Protein AF-A0A379FFW4-F1 (afdb_monomer_lite)

Organism: Proteus mirabilis (NCBI:txid584)

Secondary structure (DSSP, 8-state):
--TTS--TT----HHHHHHHHS---HHHHHHHHHHHHTT--SHHHHHHHHHHHHHT-HHHHHHHHHHHHHHHTTPEE-TT--SSSEEEE-TTS-EEEEEEEEEEPPHHHHTT--TTS-TTS-HHHHHHHHHHHHHHHHHHHHHHHTGGG-SS-GGGSTTTTTS-EEEEEEEE-SS-TTSPPPEE-

Structure (mmCIF, N/CA/C/O backbone):
data_AF-A0A379FFW4-F1
#
_entry.id   AF-A0A379FFW4-F1
#
loop_
_atom_site.group_PDB
_atom_site.id
_atom_site.type_symbol
_atom_site.label_atom_id
_atom_site.label_alt_id
_atom_site.label_comp_id
_atom_site.label_asym_id
_atom_site.label_entity_id
_atom_site.label_seq_id
_atom_site.pdbx_PDB_ins_code
_atom_site.Cartn_x
_atom_site.Cartn_y
_atom_site.Cartn_z
_atom_site.occupancy
_atom_site.B_iso_or_equiv
_atom_site.auth_seq_id
_atom_site.auth_comp_id
_atom_site.auth_asym_id
_atom_site.auth_atom_id
_atom_site.pdbx_PDB_model_num
ATOM 1 N N . MET A 1 1 ? -13.434 5.988 -17.548 1.00 59.12 1 MET A N 1
ATOM 2 C CA . MET A 1 1 ? -12.008 6.180 -17.226 1.00 59.12 1 MET A CA 1
ATOM 3 C C . MET A 1 1 ? -11.222 5.039 -17.839 1.00 59.12 1 MET A C 1
ATOM 5 O O . MET A 1 1 ? -11.606 3.895 -17.612 1.00 59.12 1 MET A O 1
ATOM 9 N N . ASN A 1 2 ? -10.206 5.343 -18.645 1.00 71.44 2 ASN A N 1
ATOM 10 C CA . ASN A 1 2 ? -9.285 4.338 -19.162 1.00 71.44 2 ASN A CA 1
ATOM 11 C C . ASN A 1 2 ? -8.004 4.395 -18.322 1.00 71.44 2 ASN A C 1
ATOM 13 O O . ASN A 1 2 ? -7.295 5.395 -18.358 1.00 71.44 2 ASN A O 1
ATOM 17 N N . LEU A 1 3 ? -7.758 3.360 -17.517 1.00 75.50 3 LEU A N 1
ATOM 18 C CA . LEU A 1 3 ? -6.566 3.269 -16.664 1.00 75.50 3 LEU A CA 1
ATOM 19 C C . LEU A 1 3 ? -5.271 3.153 -17.483 1.00 75.50 3 LEU A C 1
ATOM 21 O O . LEU A 1 3 ? -4.199 3.483 -16.984 1.00 75.50 3 LEU A O 1
ATOM 25 N N . PHE A 1 4 ? -5.381 2.687 -18.729 1.00 78.06 4 PHE A N 1
ATOM 26 C CA . PHE A 1 4 ? -4.253 2.280 -19.564 1.00 78.06 4 PHE A CA 1
ATOM 27 C C . PHE A 1 4 ? -3.856 3.305 -20.622 1.00 78.06 4 PHE A C 1
ATOM 29 O O . PHE A 1 4 ? -2.910 3.052 -21.362 1.00 78.06 4 PHE A O 1
ATOM 36 N N . ASP A 1 5 ? -4.541 4.448 -20.694 1.00 82.44 5 ASP A N 1
ATOM 37 C CA . ASP A 1 5 ? -4.145 5.536 -21.587 1.00 82.44 5 ASP A CA 1
ATOM 38 C C . ASP A 1 5 ? -3.108 6.424 -20.878 1.00 82.44 5 ASP A C 1
ATOM 40 O O . ASP A 1 5 ? -3.440 7.080 -19.882 1.00 82.44 5 ASP A O 1
ATOM 44 N N . PRO A 1 6 ? -1.843 6.449 -21.342 1.00 81.12 6 PRO A N 1
ATOM 45 C CA . PRO A 1 6 ? -0.791 7.212 -20.684 1.00 81.12 6 PRO A CA 1
ATOM 46 C C . PRO A 1 6 ? -1.066 8.715 -20.749 1.00 81.12 6 PRO A C 1
ATOM 48 O O . PRO A 1 6 ? -1.393 9.253 -21.809 1.00 81.12 6 PRO A O 1
ATOM 51 N N . LYS A 1 7 ? -0.879 9.422 -19.632 1.00 84.12 7 LYS A N 1
ATOM 52 C CA . LYS A 1 7 ? -0.916 10.885 -19.625 1.00 84.12 7 LYS A CA 1
ATOM 53 C C . LYS A 1 7 ? 0.403 11.440 -20.183 1.00 84.12 7 LYS A C 1
ATOM 55 O O . LYS A 1 7 ? 1.464 10.999 -19.741 1.00 84.12 7 LYS A O 1
ATOM 60 N N . PRO A 1 8 ? 0.374 12.463 -21.061 1.00 77.19 8 PRO A N 1
ATOM 61 C CA . PRO A 1 8 ? 1.570 12.955 -21.757 1.00 77.19 8 PRO A CA 1
ATOM 62 C C . PRO A 1 8 ? 2.721 13.415 -20.851 1.00 77.19 8 PRO A C 1
ATOM 64 O O . PRO A 1 8 ? 3.875 13.366 -21.255 1.00 77.19 8 PRO A O 1
ATOM 67 N N . LYS A 1 9 ? 2.416 13.887 -19.635 1.00 83.94 9 LYS A N 1
ATOM 68 C CA . LYS A 1 9 ? 3.406 14.439 -18.695 1.00 83.94 9 LYS A CA 1
ATOM 69 C C . LYS A 1 9 ? 3.982 13.404 -17.719 1.00 83.94 9 LYS A C 1
ATOM 71 O O . LYS A 1 9 ? 4.873 13.746 -16.947 1.00 83.94 9 LYS A O 1
ATOM 76 N N . ASN A 1 10 ? 3.479 12.169 -17.714 1.00 86.31 10 ASN A N 1
ATOM 77 C CA . ASN A 1 10 ? 3.867 11.174 -16.719 1.00 86.31 10 ASN A CA 1
ATOM 78 C C . ASN A 1 10 ? 5.131 10.416 -17.141 1.00 86.31 10 ASN A C 1
ATOM 80 O O . ASN A 1 10 ? 5.204 9.856 -18.235 1.00 86.31 10 ASN A O 1
ATOM 84 N N . VAL A 1 11 ? 6.097 10.310 -16.226 1.00 89.00 11 VAL A N 1
ATOM 85 C CA . VAL A 1 11 ? 7.186 9.332 -16.341 1.00 89.00 11 VAL A CA 1
ATOM 86 C C . VAL A 1 11 ? 6.620 7.966 -15.960 1.00 89.00 11 VAL A C 1
ATOM 88 O O . VAL A 1 11 ? 6.349 7.703 -14.792 1.00 89.00 11 VAL A O 1
ATOM 91 N N . LEU A 1 12 ? 6.382 7.116 -16.961 1.00 88.56 12 LEU A N 1
ATOM 92 C CA . LEU A 1 12 ? 5.686 5.844 -16.759 1.00 88.56 12 LEU A CA 1
ATOM 93 C C . LEU A 1 12 ? 6.562 4.808 -16.046 1.00 88.56 12 LEU A C 1
ATOM 95 O O . LEU A 1 12 ? 7.713 4.579 -16.436 1.00 88.56 12 LEU A O 1
ATOM 99 N N . HIS A 1 13 ? 5.975 4.114 -15.074 1.00 87.88 13 HIS A N 1
ATOM 100 C CA . HIS A 1 13 ? 6.605 3.002 -14.375 1.00 87.88 13 HIS A CA 1
ATOM 101 C C . HIS A 1 13 ? 6.912 1.837 -15.330 1.00 87.88 13 HIS A C 1
ATOM 103 O O . HIS A 1 13 ? 6.116 1.523 -16.218 1.00 87.88 13 HIS A O 1
ATOM 109 N N . LYS A 1 14 ? 8.032 1.129 -15.119 1.00 85.06 14 LYS A N 1
ATOM 110 C CA . LYS A 1 14 ? 8.456 0.004 -15.980 1.00 85.06 14 LYS A CA 1
ATOM 111 C C . LYS A 1 14 ? 7.380 -1.080 -16.130 1.00 85.06 14 LYS A C 1
ATOM 113 O O . LYS A 1 14 ? 7.132 -1.549 -17.234 1.00 85.06 14 LYS A O 1
ATOM 118 N N . ASN A 1 15 ? 6.693 -1.425 -15.038 1.00 81.06 15 ASN A N 1
ATOM 119 C CA . ASN A 1 15 ? 5.656 -2.459 -15.058 1.00 81.06 15 ASN A CA 1
ATOM 120 C C . ASN A 1 15 ? 4.365 -1.956 -15.724 1.00 81.06 15 ASN A C 1
ATOM 122 O O . ASN A 1 15 ? 3.673 -2.741 -16.365 1.00 81.06 15 ASN A O 1
ATOM 126 N N . PHE A 1 16 ? 4.077 -0.650 -15.642 1.00 84.94 16 PHE A N 1
ATOM 127 C CA . PHE A 1 16 ? 2.971 -0.048 -16.386 1.00 84.94 16 PHE A CA 1
ATOM 128 C C . PHE A 1 16 ? 3.256 -0.081 -17.894 1.00 84.94 16 PHE A C 1
ATOM 130 O O . PHE A 1 16 ? 2.415 -0.541 -18.660 1.00 84.94 16 PHE A O 1
ATOM 137 N N . LYS A 1 17 ? 4.466 0.318 -18.320 1.00 84.44 17 LYS A N 1
ATOM 138 C CA . LYS A 1 17 ? 4.905 0.210 -19.725 1.00 84.44 17 LYS A CA 1
ATOM 139 C C . LYS A 1 17 ? 4.792 -1.225 -20.230 1.00 84.4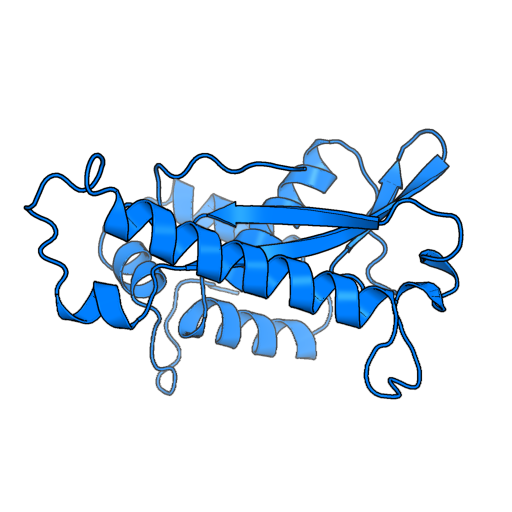4 17 LYS A C 1
ATOM 141 O O . LYS A 1 17 ? 4.131 -1.464 -21.232 1.00 84.44 17 LYS A O 1
ATOM 146 N N . TYR A 1 18 ? 5.337 -2.179 -19.474 1.00 79.56 18 TYR A N 1
ATOM 147 C CA . TYR A 1 18 ? 5.266 -3.603 -19.797 1.00 79.56 18 TYR A CA 1
ATOM 148 C C . TYR A 1 18 ? 3.822 -4.094 -19.992 1.00 79.56 18 TYR A C 1
ATOM 150 O O . TYR A 1 18 ? 3.542 -4.837 -20.934 1.00 79.56 18 TYR A O 1
ATOM 158 N N . LEU A 1 19 ? 2.899 -3.663 -19.124 1.00 78.06 19 LEU A N 1
ATOM 159 C CA . LEU A 1 19 ? 1.480 -4.010 -19.205 1.00 78.06 19 LEU A CA 1
ATOM 160 C C . LEU A 1 19 ? 0.796 -3.422 -20.450 1.00 78.06 19 LEU A C 1
ATOM 162 O O . LEU A 1 19 ? -0.041 -4.089 -21.054 1.00 78.06 19 LEU A O 1
ATOM 166 N N . VAL A 1 20 ? 1.151 -2.196 -20.842 1.00 78.56 20 VAL A N 1
ATOM 167 C CA . VAL A 1 20 ? 0.607 -1.532 -22.039 1.00 78.56 20 VAL A CA 1
ATOM 168 C C . VAL A 1 20 ? 1.208 -2.114 -23.331 1.00 78.56 20 VAL A C 1
ATOM 170 O O . VAL A 1 20 ? 0.489 -2.289 -24.316 1.00 78.56 20 VAL A O 1
ATOM 173 N N . GLU A 1 21 ? 2.499 -2.459 -23.329 1.00 76.44 21 GLU A N 1
ATOM 174 C CA . GLU A 1 21 ? 3.255 -2.965 -24.487 1.00 76.44 21 GLU A CA 1
ATOM 175 C C . GLU A 1 21 ? 2.932 -4.427 -24.835 1.00 76.44 21 GLU A C 1
ATOM 177 O O . GLU A 1 21 ? 2.740 -4.761 -26.010 1.00 76.44 21 GLU A O 1
ATOM 182 N N . ARG A 1 22 ? 2.819 -5.326 -23.843 1.00 65.06 22 ARG A N 1
ATOM 183 C CA . ARG A 1 22 ? 2.414 -6.726 -24.075 1.00 65.06 22 ARG A CA 1
ATOM 184 C C . ARG A 1 22 ? 0.900 -6.819 -24.232 1.00 65.06 22 ARG A C 1
ATOM 186 O O . ARG A 1 22 ? 0.213 -7.322 -23.356 1.00 65.06 22 ARG A O 1
ATOM 193 N N . LYS A 1 23 ? 0.417 -6.331 -25.380 1.00 52.94 23 LYS A N 1
ATOM 194 C CA . LYS A 1 23 ? -0.937 -6.465 -25.945 1.00 52.94 23 LYS A CA 1
ATOM 195 C C . LYS A 1 23 ? -2.061 -6.570 -24.910 1.00 52.94 23 LYS A C 1
ATOM 197 O O . LYS A 1 23 ? -2.335 -7.649 -24.392 1.00 52.94 23 LYS A O 1
ATOM 202 N N . ARG A 1 24 ? -2.816 -5.474 -24.798 1.00 55.78 24 ARG A N 1
ATOM 203 C CA . ARG A 1 24 ? -4.249 -5.391 -24.468 1.00 55.78 24 ARG A CA 1
ATOM 204 C C . ARG A 1 24 ? -5.016 -6.693 -24.745 1.00 55.78 24 ARG A C 1
ATOM 206 O O . ARG A 1 24 ? -5.680 -6.833 -25.775 1.00 55.78 24 ARG A O 1
ATOM 213 N N . THR A 1 25 ? -4.978 -7.672 -23.846 1.00 54.09 25 THR A N 1
ATOM 214 C CA . THR A 1 25 ? -6.030 -8.682 -23.869 1.00 54.09 25 THR A CA 1
ATOM 215 C C . THR A 1 25 ? -7.265 -7.931 -23.399 1.00 54.09 25 THR A C 1
ATOM 217 O O . THR A 1 25 ? -7.280 -7.385 -22.294 1.00 54.09 25 THR A O 1
ATOM 220 N N . ARG A 1 26 ? -8.293 -7.836 -24.253 1.00 53.88 26 ARG A N 1
ATOM 221 C CA . ARG A 1 26 ? -9.555 -7.146 -23.918 1.00 53.88 26 ARG A CA 1
ATOM 222 C C . ARG A 1 26 ? -10.093 -7.570 -22.544 1.00 53.88 26 ARG A C 1
ATOM 224 O O . ARG A 1 26 ? -10.744 -6.777 -21.873 1.00 53.88 26 ARG A O 1
ATOM 231 N N . SER A 1 27 ? -9.800 -8.802 -22.127 1.00 56.50 27 SER A N 1
ATOM 232 C CA . SER A 1 27 ? -10.139 -9.369 -20.824 1.00 56.50 27 SER A CA 1
ATOM 233 C C . SER A 1 27 ? -9.378 -8.720 -19.660 1.00 56.50 27 SER A C 1
ATOM 235 O O . SER A 1 27 ? -10.016 -8.303 -18.698 1.00 56.50 27 SER A O 1
ATOM 237 N N . GLY A 1 28 ? -8.050 -8.568 -19.746 1.00 57.06 28 GLY A N 1
ATOM 238 C CA . GLY A 1 28 ? -7.237 -7.975 -18.677 1.00 57.06 28 GLY A CA 1
ATOM 239 C C . GLY A 1 28 ? -7.584 -6.508 -18.430 1.00 57.06 28 GLY A C 1
ATOM 240 O O . GLY A 1 28 ? -7.890 -6.123 -17.302 1.00 57.06 28 GLY A O 1
ATOM 241 N N . GLU A 1 29 ? -7.649 -5.700 -19.492 1.00 61.06 29 GLU A N 1
ATOM 242 C CA . GLU A 1 29 ? -8.032 -4.284 -19.384 1.00 61.06 29 GLU A CA 1
ATOM 243 C C . GLU A 1 29 ? -9.433 -4.111 -18.797 1.00 61.06 29 GLU A C 1
ATOM 245 O O . GLU A 1 29 ? -9.668 -3.205 -17.991 1.00 61.06 29 GLU A O 1
ATOM 250 N N . ARG A 1 30 ? -10.369 -4.990 -19.180 1.00 59.38 30 ARG A N 1
ATOM 251 C CA . ARG A 1 30 ? -11.740 -4.976 -18.671 1.00 59.38 30 ARG A CA 1
ATOM 252 C C . ARG A 1 30 ? -11.774 -5.330 -17.186 1.00 59.38 30 ARG A C 1
ATOM 254 O O . ARG A 1 30 ? -12.446 -4.618 -16.449 1.00 59.38 30 ARG A O 1
ATOM 261 N N . CYS A 1 31 ? -11.024 -6.333 -16.730 1.00 59.56 31 CYS A N 1
ATOM 262 C CA . CYS A 1 31 ? -10.932 -6.669 -15.306 1.00 59.56 31 CYS A CA 1
ATOM 263 C C . CYS A 1 31 ? -10.408 -5.485 -14.483 1.00 59.56 31 CYS A C 1
ATOM 265 O O . CYS A 1 31 ? -11.081 -5.047 -13.552 1.00 59.56 31 CYS A O 1
ATOM 267 N N . TYR A 1 32 ? -9.279 -4.888 -14.870 1.00 63.25 32 TYR A N 1
ATOM 268 C CA . TYR A 1 32 ? -8.717 -3.734 -14.156 1.00 63.25 32 TYR A CA 1
ATOM 269 C C . TYR A 1 32 ? -9.615 -2.499 -14.213 1.00 63.25 32 TYR A C 1
ATOM 271 O O . TYR A 1 32 ? -9.811 -1.824 -13.205 1.00 63.25 32 TYR A O 1
ATOM 279 N N . SER A 1 33 ? -10.227 -2.227 -15.366 1.00 62.72 33 SER A N 1
ATOM 280 C CA . SER A 1 33 ? -11.167 -1.113 -15.512 1.00 62.72 33 SER A CA 1
ATOM 281 C C . SER A 1 33 ? -12.440 -1.315 -14.687 1.00 62.72 33 SER A C 1
ATOM 283 O O . SER A 1 33 ? -12.998 -0.338 -14.191 1.00 62.72 33 SER A O 1
ATOM 285 N N . ILE A 1 34 ? -12.909 -2.556 -14.518 1.00 60.09 34 ILE A N 1
ATOM 286 C CA . ILE A 1 34 ? -14.036 -2.884 -13.632 1.00 60.09 34 ILE A CA 1
ATOM 287 C C . ILE A 1 34 ? -13.635 -2.688 -12.167 1.00 60.09 34 ILE A C 1
ATOM 289 O O . ILE A 1 34 ? -14.416 -2.111 -11.410 1.00 60.09 34 ILE A O 1
ATOM 293 N N . MET A 1 35 ? -12.428 -3.112 -11.779 1.00 61.97 35 MET A N 1
ATOM 294 C CA . MET A 1 35 ? -11.909 -2.898 -10.425 1.00 61.97 35 MET A CA 1
ATOM 295 C C . MET A 1 35 ? -11.798 -1.398 -10.111 1.00 61.97 35 MET A C 1
ATOM 297 O O . MET A 1 35 ? -12.357 -0.944 -9.118 1.00 61.97 35 MET A O 1
ATOM 301 N N . GLY A 1 36 ? -11.191 -0.599 -10.998 1.00 58.53 36 GLY A N 1
ATOM 302 C CA . GLY A 1 36 ? -10.934 0.825 -10.736 1.00 58.53 36 GLY A CA 1
ATOM 303 C C . GLY A 1 36 ? -12.189 1.697 -10.710 1.00 58.53 36 GLY A C 1
ATOM 304 O O . GLY A 1 36 ? -12.238 2.686 -9.984 1.00 58.53 36 GLY A O 1
ATOM 305 N N . ARG A 1 37 ? -13.242 1.319 -11.449 1.00 57.97 37 ARG A N 1
ATOM 306 C CA . ARG A 1 37 ? -14.528 2.042 -11.434 1.00 57.97 37 ARG A CA 1
ATOM 307 C C . ARG A 1 37 ? -15.256 1.964 -10.094 1.00 57.97 37 ARG A C 1
ATOM 309 O O . ARG A 1 37 ? -16.058 2.845 -9.829 1.00 57.97 37 ARG A O 1
ATOM 316 N N . ARG A 1 38 ? -15.014 0.928 -9.283 1.00 51.81 38 ARG A N 1
ATOM 317 C CA . ARG A 1 38 ? -15.678 0.739 -7.980 1.00 51.81 38 ARG A CA 1
ATOM 318 C C . ARG A 1 38 ? -14.860 1.261 -6.795 1.00 51.81 38 ARG A C 1
ATOM 320 O O . ARG A 1 38 ? -15.352 1.192 -5.674 1.00 51.81 38 ARG A O 1
ATOM 327 N N . THR A 1 39 ? -13.617 1.685 -7.018 1.00 56.50 39 THR A N 1
ATOM 328 C CA . THR A 1 39 ? -12.691 2.144 -5.965 1.00 56.50 39 THR A CA 1
ATOM 329 C C . THR A 1 39 ? -12.654 3.667 -5.852 1.00 56.50 39 THR A C 1
ATOM 331 O O . THR A 1 39 ? -12.287 4.192 -4.812 1.00 56.50 39 THR A O 1
ATOM 334 N N . LEU A 1 40 ? -13.045 4.391 -6.904 1.00 60.69 40 LEU A N 1
ATOM 335 C CA . LEU A 1 40 ? -12.861 5.836 -6.998 1.00 60.69 40 LEU A CA 1
ATOM 336 C C . LEU A 1 40 ? -14.207 6.498 -7.295 1.00 60.69 40 LEU A C 1
ATOM 338 O O . LEU A 1 40 ? -14.564 6.650 -8.462 1.00 60.69 40 LEU A O 1
ATOM 342 N N . ASP A 1 41 ? -14.956 6.893 -6.267 1.00 55.78 41 ASP A N 1
ATOM 343 C CA . ASP A 1 41 ? -16.229 7.612 -6.449 1.00 55.78 41 ASP A CA 1
ATOM 344 C C . ASP A 1 41 ? -16.082 9.142 -6.355 1.00 55.78 41 ASP A C 1
ATOM 346 O O . ASP A 1 41 ? -16.899 9.873 -6.917 1.00 55.78 41 ASP A O 1
ATOM 350 N N . LYS A 1 42 ? -14.980 9.666 -5.797 1.00 54.84 42 LYS A N 1
ATOM 351 C CA . LYS A 1 42 ? -14.716 11.115 -5.710 1.00 54.84 42 LYS A CA 1
ATOM 352 C C . LYS A 1 42 ? -13.842 11.614 -6.868 1.00 54.84 42 LYS A C 1
ATOM 354 O O . LYS A 1 42 ? -12.814 11.026 -7.193 1.00 54.84 42 LYS A O 1
ATOM 359 N N . ASN A 1 43 ? -14.230 12.725 -7.501 1.00 54.00 43 ASN A N 1
ATOM 360 C CA . ASN A 1 43 ? -13.565 13.230 -8.714 1.00 54.00 43 ASN A CA 1
ATOM 361 C C . ASN A 1 43 ? -12.084 13.615 -8.517 1.00 54.00 43 ASN A C 1
ATOM 363 O O . ASN A 1 43 ? -11.288 13.369 -9.419 1.00 54.00 43 ASN A O 1
ATOM 367 N N . ASN A 1 44 ? -11.693 14.125 -7.345 1.00 61.66 44 ASN A N 1
ATOM 368 C CA . ASN A 1 44 ? -10.301 14.524 -7.080 1.00 61.66 44 ASN A CA 1
ATOM 369 C C . ASN A 1 44 ? -9.373 13.330 -6.780 1.00 61.66 44 ASN A C 1
ATOM 371 O O . ASN A 1 44 ? -8.192 13.360 -7.119 1.00 61.66 44 ASN A O 1
ATOM 375 N N . GLU A 1 45 ? -9.902 12.244 -6.213 1.00 71.06 45 GLU A N 1
ATOM 376 C CA . GLU A 1 45 ? -9.136 11.015 -5.954 1.00 71.06 45 GLU A CA 1
ATOM 377 C C . GLU A 1 45 ? -8.878 10.231 -7.247 1.00 71.06 45 GLU A C 1
ATOM 379 O O . GLU A 1 45 ? -7.819 9.626 -7.407 1.00 71.06 45 GLU A O 1
ATOM 384 N N . LYS A 1 46 ? -9.797 10.315 -8.221 1.00 77.00 46 LYS A N 1
ATOM 385 C CA . LYS A 1 46 ? -9.644 9.678 -9.541 1.00 77.00 46 LYS A CA 1
ATOM 386 C C . LYS A 1 46 ? -8.399 10.157 -10.276 1.00 77.00 46 LYS A C 1
ATOM 388 O O . LYS A 1 46 ? -7.679 9.347 -10.859 1.00 77.00 46 LYS A O 1
ATOM 393 N N . GLU A 1 47 ? -8.157 11.466 -10.291 1.00 81.62 47 GLU A N 1
ATOM 394 C CA . GLU A 1 47 ? -7.031 12.021 -11.037 1.00 81.62 47 GLU A CA 1
ATOM 395 C C . GLU A 1 47 ? -5.690 11.671 -10.389 1.00 81.62 47 GLU A C 1
ATOM 397 O O . GLU A 1 47 ? -4.754 11.281 -11.095 1.00 81.62 47 GLU A O 1
ATOM 402 N N . LYS A 1 48 ? -5.628 11.761 -9.056 1.00 84.31 48 LYS A N 1
ATOM 403 C CA . LYS A 1 48 ? -4.465 11.358 -8.265 1.00 84.31 48 LYS A CA 1
ATOM 404 C C . LYS A 1 48 ? -4.155 9.877 -8.474 1.00 84.31 48 LYS A C 1
ATOM 406 O O . LYS A 1 48 ? -3.039 9.556 -8.874 1.00 84.31 48 LYS A O 1
ATOM 411 N N . PHE A 1 49 ? -5.155 9.005 -8.332 1.00 85.56 49 PHE A N 1
ATOM 412 C CA . PHE A 1 49 ? -4.978 7.572 -8.549 1.00 85.56 49 PHE A CA 1
ATOM 413 C C . PHE A 1 49 ? -4.514 7.265 -9.974 1.00 85.56 49 PHE A C 1
ATOM 415 O O . PHE A 1 49 ? -3.615 6.458 -10.160 1.00 85.56 49 PHE A O 1
ATOM 422 N N . LEU A 1 50 ? -5.075 7.920 -10.999 1.00 85.94 50 LEU A N 1
ATOM 423 C CA . LEU A 1 50 ? -4.606 7.752 -12.380 1.00 85.94 50 LEU A CA 1
ATOM 424 C C . LEU A 1 50 ? -3.129 8.109 -12.544 1.00 85.94 50 LEU A C 1
ATOM 426 O O . LEU A 1 50 ? -2.420 7.432 -13.286 1.00 85.94 50 LEU A O 1
ATOM 430 N N . ASN A 1 51 ? -2.676 9.180 -11.893 1.00 88.44 51 ASN A N 1
ATOM 431 C CA . ASN A 1 51 ? -1.271 9.561 -11.935 1.00 88.44 51 ASN A CA 1
ATOM 432 C C . ASN A 1 51 ? -0.415 8.487 -11.265 1.00 88.44 51 ASN A C 1
ATOM 434 O O . ASN A 1 51 ? 0.499 7.972 -11.899 1.00 88.44 51 ASN A O 1
ATOM 438 N N . GLU A 1 52 ? -0.757 8.090 -10.041 1.00 89.44 52 GLU A N 1
ATOM 439 C CA . GLU A 1 52 ? -0.004 7.098 -9.265 1.00 89.44 52 GLU A CA 1
ATOM 440 C C . GLU A 1 52 ? -0.004 5.716 -9.931 1.00 89.44 52 GLU A C 1
ATOM 442 O O . GLU A 1 52 ? 1.040 5.066 -9.998 1.00 89.44 52 GLU A O 1
ATOM 447 N N . PHE A 1 53 ? -1.125 5.310 -10.532 1.00 88.38 53 PHE A N 1
ATOM 448 C CA . PHE A 1 53 ? -1.236 4.078 -11.311 1.00 88.38 53 PHE A CA 1
ATOM 449 C C . PHE A 1 53 ? -0.277 4.073 -12.504 1.00 88.38 53 PHE A C 1
ATOM 451 O O . PHE A 1 53 ? 0.216 3.021 -12.884 1.00 88.38 53 PHE A O 1
ATOM 458 N N . GLN A 1 54 ? 0.043 5.228 -13.084 1.00 89.69 54 GLN A N 1
ATOM 459 C CA . GLN A 1 54 ? 0.977 5.312 -14.209 1.00 89.69 54 GLN A CA 1
ATOM 460 C C . GLN A 1 54 ? 2.433 5.494 -13.770 1.00 89.69 54 GLN A C 1
ATOM 462 O O . GLN A 1 54 ? 3.329 4.948 -14.417 1.00 89.69 54 GLN A O 1
ATOM 467 N N . THR A 1 55 ? 2.689 6.260 -12.707 1.00 89.25 55 THR A N 1
ATOM 468 C CA . THR A 1 55 ? 4.045 6.673 -12.302 1.00 89.25 55 THR A CA 1
ATOM 469 C C . THR A 1 55 ? 4.680 5.757 -11.258 1.00 89.25 55 THR A C 1
ATOM 471 O O . THR A 1 55 ? 5.869 5.458 -11.363 1.00 89.25 55 THR A O 1
ATOM 474 N N . THR A 1 56 ? 3.903 5.264 -10.292 1.00 87.62 56 THR A N 1
ATOM 475 C CA . THR A 1 56 ? 4.371 4.359 -9.225 1.00 87.62 56 THR A CA 1
ATOM 476 C C . THR A 1 56 ? 3.916 2.924 -9.485 1.00 87.62 56 THR A C 1
ATOM 478 O O . THR A 1 56 ? 4.674 1.986 -9.257 1.00 87.62 56 THR A O 1
ATOM 481 N N . PHE A 1 57 ? 2.709 2.764 -10.034 1.00 88.62 57 PHE A N 1
ATOM 482 C CA . PHE A 1 57 ? 2.048 1.534 -10.477 1.00 88.62 57 PHE A CA 1
ATOM 483 C C . PHE A 1 57 ? 1.941 0.410 -9.442 1.00 88.62 57 PHE A C 1
ATOM 485 O O . PHE A 1 57 ? 0.826 0.047 -9.104 1.00 88.62 57 PHE A O 1
ATOM 492 N N . ASN A 1 58 ? 3.037 -0.153 -8.931 1.00 88.81 58 ASN A N 1
ATOM 493 C CA . ASN A 1 58 ? 3.013 -1.324 -8.048 1.00 88.81 58 ASN A CA 1
ATOM 494 C C . ASN A 1 58 ? 2.175 -1.092 -6.778 1.00 88.81 58 ASN A C 1
ATOM 496 O O . ASN A 1 58 ? 1.383 -1.960 -6.420 1.00 88.81 58 ASN A O 1
ATOM 500 N N . SER A 1 59 ? 2.299 0.074 -6.129 1.00 89.25 59 SER A N 1
ATOM 501 C CA . SER A 1 59 ? 1.487 0.423 -4.950 1.00 89.25 59 SER A CA 1
ATOM 502 C C . SER A 1 59 ? 0.007 0.564 -5.302 1.00 89.25 59 SER A C 1
ATOM 504 O O . SER A 1 59 ? -0.824 -0.149 -4.750 1.00 89.25 59 SER A O 1
ATOM 506 N N . SER A 1 60 ? -0.315 1.386 -6.303 1.00 89.50 60 SER A N 1
ATOM 507 C CA . SER A 1 60 ? -1.696 1.613 -6.744 1.00 89.50 60 SER A CA 1
ATOM 508 C C . SER A 1 60 ? -2.350 0.339 -7.287 1.00 89.50 60 SER A C 1
ATOM 510 O O . SER A 1 60 ? -3.550 0.132 -7.133 1.00 89.50 60 SER A O 1
ATOM 512 N N . PHE A 1 61 ? -1.574 -0.538 -7.923 1.00 87.81 61 PHE A N 1
ATOM 513 C CA . PHE A 1 61 ? -2.021 -1.853 -8.364 1.00 87.81 61 PHE A CA 1
ATOM 514 C C . PHE A 1 61 ? -2.341 -2.754 -7.174 1.00 87.81 61 PHE A C 1
ATOM 516 O O . PHE A 1 61 ? -3.365 -3.435 -7.187 1.00 87.81 61 PHE A O 1
ATOM 523 N N . TRP A 1 62 ? -1.484 -2.760 -6.151 1.00 90.75 62 TRP A N 1
ATOM 524 C CA . TRP A 1 62 ? -1.699 -3.569 -4.958 1.00 90.75 62 TRP A CA 1
ATOM 525 C C . TRP A 1 62 ? -2.945 -3.125 -4.191 1.00 90.75 62 TRP A C 1
ATOM 527 O O . TRP A 1 62 ? -3.790 -3.956 -3.869 1.00 90.75 62 TRP A O 1
ATOM 537 N N . GLU A 1 63 ? -3.133 -1.820 -4.008 1.00 90.31 63 GLU A N 1
ATOM 538 C CA . GLU A 1 63 ? -4.357 -1.254 -3.432 1.00 90.31 63 GLU A CA 1
ATOM 539 C C . GLU A 1 63 ? -5.599 -1.609 -4.264 1.00 90.31 63 GLU A C 1
ATOM 541 O O . GLU A 1 63 ? -6.627 -2.020 -3.721 1.00 90.31 63 GLU A O 1
ATOM 546 N N . LEU A 1 64 ? -5.510 -1.518 -5.596 1.00 87.88 64 LEU A N 1
ATOM 547 C CA . LEU A 1 64 ? -6.602 -1.896 -6.492 1.00 87.88 64 LEU A CA 1
ATOM 548 C C . LEU A 1 64 ? -6.980 -3.377 -6.349 1.00 87.88 64 LEU A C 1
ATOM 550 O O . LEU A 1 64 ? -8.168 -3.711 -6.315 1.00 87.88 64 LEU A O 1
ATOM 554 N N . TYR A 1 65 ? -5.976 -4.251 -6.267 1.00 87.94 65 TYR A N 1
ATOM 555 C CA . TYR A 1 65 ? -6.162 -5.681 -6.056 1.00 87.94 65 TYR A CA 1
ATOM 556 C C . TYR A 1 65 ? -6.811 -5.961 -4.697 1.00 87.94 65 TYR A C 1
ATOM 558 O O . TYR A 1 65 ? -7.829 -6.650 -4.647 1.00 87.94 65 TYR A O 1
ATOM 566 N N . LEU A 1 66 ? -6.280 -5.388 -3.612 1.00 91.38 66 LEU A N 1
ATOM 567 C CA . LEU A 1 66 ? -6.812 -5.556 -2.258 1.00 91.38 66 LEU A CA 1
ATOM 568 C C . LEU A 1 66 ? -8.267 -5.091 -2.164 1.00 91.38 66 LEU A C 1
ATOM 570 O O . LEU A 1 66 ? -9.115 -5.826 -1.664 1.00 91.38 66 LEU A O 1
ATOM 574 N N . ASN A 1 67 ? -8.592 -3.927 -2.734 1.00 90.94 67 ASN A N 1
ATOM 575 C CA . ASN A 1 67 ? -9.964 -3.423 -2.770 1.00 90.94 67 ASN A CA 1
ATOM 576 C C . ASN A 1 67 ? -10.931 -4.433 -3.410 1.00 90.94 67 ASN A C 1
ATOM 578 O O . ASN A 1 67 ? -12.023 -4.680 -2.891 1.00 90.94 67 ASN A O 1
ATOM 582 N N . LYS A 1 68 ? -10.531 -5.032 -4.538 1.00 86.94 68 LYS A N 1
ATOM 583 C CA . LYS A 1 68 ? -11.329 -6.059 -5.211 1.00 86.94 68 LYS A CA 1
ATOM 584 C C . LYS A 1 68 ? -11.426 -7.331 -4.374 1.00 86.94 68 LYS A C 1
ATOM 586 O O . LYS A 1 68 ? -12.535 -7.837 -4.220 1.00 86.94 68 LYS A O 1
ATOM 591 N N . ALA A 1 69 ? -10.308 -7.813 -3.839 1.00 90.88 69 ALA A N 1
ATOM 592 C CA . ALA A 1 69 ? -10.250 -9.029 -3.036 1.00 90.88 69 ALA A CA 1
ATOM 593 C C . ALA A 1 69 ? -11.162 -8.927 -1.805 1.00 90.88 69 ALA A C 1
ATOM 595 O O . ALA A 1 69 ? -11.996 -9.799 -1.591 1.00 90.88 69 ALA A O 1
ATOM 596 N N . PHE A 1 70 ? -11.098 -7.827 -1.052 1.00 92.00 70 PHE A N 1
ATOM 597 C CA . PHE A 1 70 ? -11.956 -7.618 0.119 1.00 92.00 70 PHE A CA 1
ATOM 598 C C . PHE A 1 70 ? -13.443 -7.578 -0.238 1.00 92.00 70 PHE A C 1
ATOM 600 O O . PHE A 1 70 ? -14.254 -8.187 0.455 1.00 92.00 70 PHE A O 1
ATOM 607 N N . LYS A 1 71 ? -13.808 -6.942 -1.359 1.00 89.06 71 LYS A N 1
ATOM 608 C CA . LYS A 1 71 ? -15.192 -6.962 -1.858 1.00 89.06 71 LYS A CA 1
ATOM 609 C C . LYS A 1 71 ? -15.657 -8.366 -2.239 1.00 89.06 71 LYS A C 1
ATOM 611 O O . LYS A 1 71 ? -16.812 -8.699 -2.006 1.00 89.06 71 LYS A O 1
ATOM 616 N N . GLU A 1 72 ? -14.795 -9.173 -2.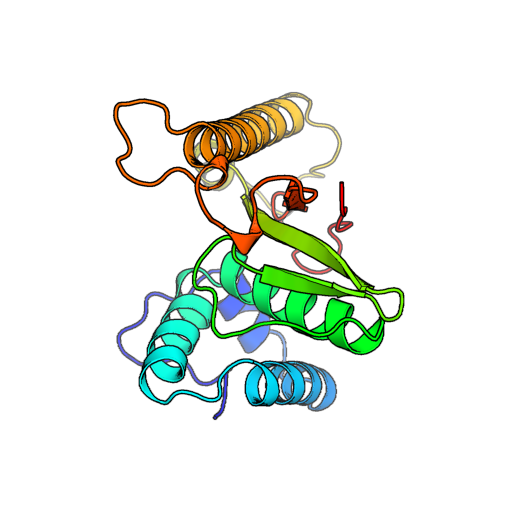855 1.00 89.12 72 GLU A N 1
ATOM 617 C CA . GLU A 1 72 ? -15.125 -10.561 -3.212 1.00 89.12 72 GLU A CA 1
ATOM 618 C C . GLU A 1 72 ? -15.224 -11.476 -1.990 1.00 89.12 72 GLU A C 1
ATOM 620 O O . GLU A 1 72 ? -16.043 -12.389 -1.990 1.00 89.12 72 GLU A O 1
ATOM 625 N N . LEU A 1 73 ? -14.469 -11.183 -0.930 1.00 91.19 73 LEU A N 1
ATOM 626 C CA . LEU A 1 73 ? -14.580 -11.844 0.374 1.00 91.19 73 LEU A CA 1
ATOM 627 C C . LEU A 1 73 ? -15.808 -11.389 1.185 1.00 91.19 73 LEU 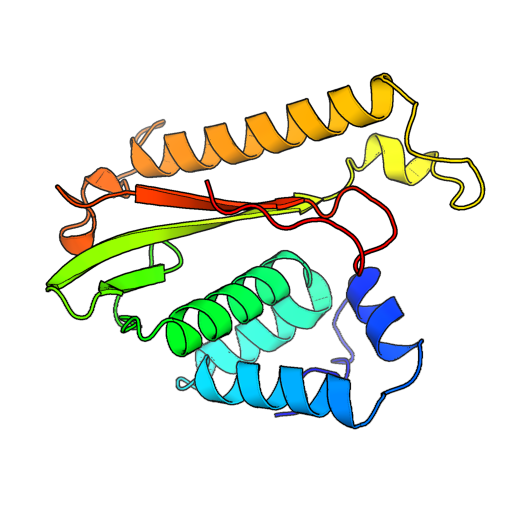A C 1
ATOM 629 O O . LEU A 1 73 ? -16.040 -11.904 2.275 1.00 91.19 73 LEU A O 1
ATOM 633 N N . GLY A 1 74 ? -16.601 -10.441 0.674 1.00 92.56 74 GLY A N 1
ATOM 634 C CA . GLY A 1 74 ? -17.804 -9.941 1.343 1.00 92.56 74 GLY A CA 1
ATOM 635 C C . GLY A 1 74 ? -17.534 -8.933 2.463 1.00 92.56 74 GLY A C 1
ATOM 636 O O . GLY A 1 74 ? -18.434 -8.652 3.251 1.00 92.56 74 GLY A O 1
ATOM 637 N N . PHE A 1 75 ? -16.325 -8.373 2.548 1.00 94.75 75 PHE A N 1
ATOM 638 C CA . PHE A 1 75 ? -16.019 -7.317 3.511 1.00 94.75 75 PHE A CA 1
ATOM 639 C C . PHE A 1 75 ? -16.587 -5.976 3.053 1.00 94.75 75 PHE A C 1
ATOM 641 O O . PHE A 1 75 ? -16.574 -5.635 1.865 1.00 94.75 75 PHE A O 1
ATOM 648 N N . ASN A 1 76 ? -17.043 -5.182 4.017 1.00 93.81 76 ASN A N 1
ATOM 649 C CA . ASN A 1 76 ? -17.446 -3.806 3.782 1.00 93.81 76 ASN A CA 1
ATOM 650 C C . ASN A 1 76 ? -16.240 -2.877 3.970 1.00 93.81 76 ASN A C 1
ATOM 652 O O . ASN A 1 76 ? -15.552 -2.963 4.981 1.00 93.81 76 ASN A O 1
ATOM 656 N N . ILE A 1 77 ? -15.981 -2.000 2.998 1.00 92.38 77 ILE A N 1
ATOM 657 C CA . ILE A 1 77 ? -14.852 -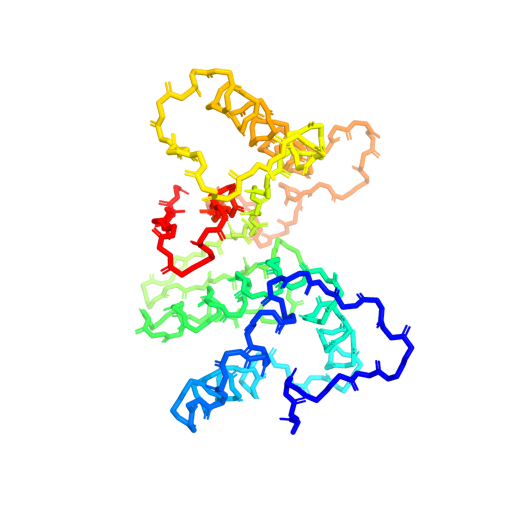1.058 3.021 1.00 92.38 77 ILE A CA 1
ATOM 658 C C . ILE A 1 77 ? -15.382 0.330 3.392 1.00 92.38 77 ILE A C 1
ATOM 660 O O . ILE A 1 77 ? -16.218 0.876 2.670 1.00 92.38 77 ILE A O 1
ATOM 664 N N . ASP A 1 78 ? -14.881 0.915 4.479 1.00 91.75 78 ASP A N 1
ATOM 665 C CA . ASP A 1 78 ? -15.200 2.282 4.893 1.00 91.75 78 ASP A CA 1
ATOM 666 C C . ASP A 1 78 ? -14.267 3.297 4.211 1.00 91.75 78 ASP A C 1
ATOM 668 O O . ASP A 1 78 ? -13.160 3.574 4.670 1.00 91.75 78 ASP A O 1
ATOM 672 N N . TYR A 1 79 ? -14.744 3.888 3.113 1.00 87.50 79 TYR A N 1
ATOM 673 C CA . TYR A 1 79 ? -14.032 4.931 2.359 1.00 87.50 79 TYR A CA 1
ATOM 674 C C . TYR A 1 79 ? -14.042 6.316 3.033 1.00 87.50 79 TYR A C 1
ATOM 676 O O . TYR A 1 79 ? -13.531 7.280 2.458 1.00 87.50 79 TYR A O 1
ATOM 684 N N . SER A 1 80 ? -14.660 6.470 4.210 1.00 87.94 80 SER A N 1
ATOM 685 C CA . SER A 1 80 ? -14.600 7.724 4.975 1.00 87.94 80 SER A CA 1
ATOM 686 C C . SER A 1 80 ? -13.299 7.870 5.770 1.00 87.94 80 SER A C 1
ATOM 688 O O . SER A 1 80 ? -12.980 8.973 6.217 1.00 87.94 80 SER A O 1
ATOM 690 N N . LYS A 1 81 ? -12.540 6.780 5.945 1.00 89.00 81 LYS A N 1
ATOM 691 C CA . LYS A 1 81 ? -11.265 6.763 6.668 1.00 89.00 81 LYS A CA 1
ATOM 692 C C . LYS A 1 81 ? -10.106 6.856 5.681 1.00 89.00 81 LYS A C 1
ATOM 694 O O . LYS A 1 81 ? -9.944 5.996 4.829 1.00 89.00 81 LYS A O 1
ATOM 699 N N . GLU A 1 82 ? -9.288 7.897 5.816 1.00 86.56 82 GLU A N 1
ATOM 700 C CA . GLU A 1 82 ? -8.140 8.136 4.924 1.00 86.56 82 GLU A CA 1
ATOM 701 C C . GLU A 1 82 ? -6.887 7.329 5.297 1.00 86.56 82 GLU A C 1
ATOM 703 O O . GLU A 1 82 ? -5.947 7.250 4.514 1.00 86.56 82 GLU A O 1
ATOM 708 N N . SER A 1 83 ? -6.829 6.792 6.518 1.00 89.50 83 SER A N 1
ATOM 709 C CA . SER A 1 83 ? -5.710 5.970 6.985 1.00 89.50 83 SER A CA 1
ATOM 710 C C . SER A 1 83 ? -6.151 5.042 8.120 1.00 89.50 83 SER A C 1
ATOM 712 O O . SER A 1 83 ? -6.986 5.458 8.931 1.00 89.50 83 SER A O 1
ATOM 714 N N . PRO A 1 84 ? -5.589 3.828 8.250 1.00 93.25 84 PRO A N 1
ATOM 715 C CA . PRO A 1 84 ? -4.718 3.132 7.287 1.00 93.25 84 PRO A CA 1
ATOM 716 C C . PRO A 1 84 ? -5.392 2.929 5.921 1.00 93.25 84 PRO A C 1
ATOM 718 O O . PRO A 1 84 ? -6.581 3.215 5.800 1.00 93.25 84 PRO A O 1
ATOM 721 N N . ASP A 1 85 ? -4.652 2.466 4.911 1.00 93.06 85 ASP A N 1
ATOM 722 C CA . ASP A 1 85 ? -5.134 2.389 3.513 1.00 93.06 85 ASP A CA 1
ATOM 723 C C . ASP A 1 85 ? -6.529 1.739 3.353 1.00 93.06 85 ASP A C 1
ATOM 725 O O . ASP A 1 85 ? -7.291 2.117 2.461 1.00 93.06 85 ASP A O 1
ATOM 729 N N . PHE A 1 86 ? -6.894 0.790 4.227 1.00 94.25 86 PHE A N 1
ATOM 730 C CA . PHE A 1 86 ? -8.250 0.246 4.323 1.00 94.25 86 PHE A CA 1
ATOM 731 C C . PHE A 1 86 ? -8.740 0.145 5.770 1.00 94.25 86 PHE A C 1
ATOM 733 O O . PHE A 1 86 ? -8.057 -0.397 6.638 1.00 94.25 86 PHE A O 1
ATOM 740 N N . CYS A 1 87 ? -9.987 0.561 5.994 1.00 95.75 87 CYS A N 1
ATOM 741 C CA . CYS A 1 87 ? -10.774 0.234 7.181 1.00 95.75 87 CYS A CA 1
ATOM 742 C C . CYS A 1 87 ? -11.928 -0.675 6.748 1.00 95.75 87 CYS A C 1
ATOM 744 O O . CYS A 1 87 ? -12.762 -0.278 5.933 1.00 95.75 87 CYS A O 1
ATOM 746 N N . LEU A 1 88 ? -11.947 -1.909 7.242 1.00 95.62 88 LEU A N 1
ATOM 747 C CA . LEU A 1 88 ? -12.884 -2.947 6.826 1.00 95.62 88 LEU A CA 1
ATOM 748 C C . LEU A 1 88 ? -13.771 -3.385 7.982 1.00 95.62 88 LEU A C 1
ATOM 750 O O . LEU A 1 88 ? -13.312 -3.424 9.121 1.00 95.62 88 LEU A O 1
ATOM 754 N N . SER A 1 89 ? -14.987 -3.825 7.670 1.00 96.56 89 SER A N 1
ATOM 755 C CA . SER A 1 89 ? -15.791 -4.641 8.574 1.00 96.56 89 SER A CA 1
ATOM 756 C C . SER A 1 89 ? -16.182 -5.979 7.947 1.00 96.56 89 SER A C 1
ATOM 758 O O . SER A 1 89 ? -16.489 -6.066 6.752 1.00 96.56 89 SER A O 1
ATOM 760 N N . THR A 1 90 ? -16.146 -7.041 8.752 1.00 94.31 90 THR A N 1
ATOM 761 C CA . THR A 1 90 ? -16.647 -8.368 8.372 1.00 94.31 90 THR A CA 1
ATOM 762 C C . THR A 1 90 ? -18.159 -8.459 8.595 1.00 94.31 90 THR A C 1
ATOM 764 O O . THR A 1 90 ? -18.739 -7.646 9.317 1.00 94.31 90 THR A O 1
ATOM 767 N N . ALA A 1 91 ? -18.806 -9.467 8.001 1.00 91.12 91 ALA A N 1
ATOM 768 C CA . ALA A 1 91 ? -20.234 -9.724 8.211 1.00 91.12 91 ALA A CA 1
ATOM 769 C C . ALA A 1 91 ? -20.585 -9.959 9.695 1.00 91.12 91 ALA A C 1
ATOM 771 O O . ALA A 1 91 ? -21.661 -9.569 10.138 1.00 91.12 91 ALA A O 1
ATOM 772 N N . ASP A 1 92 ? -19.644 -10.514 10.463 1.00 92.12 92 ASP A N 1
ATOM 773 C CA . ASP A 1 92 ? -19.792 -10.787 11.898 1.00 92.12 92 ASP A CA 1
ATOM 774 C C . ASP A 1 92 ? -19.475 -9.566 12.788 1.00 92.12 92 ASP A C 1
ATOM 776 O O . ASP A 1 92 ? -19.450 -9.674 14.012 1.00 92.12 92 ASP A O 1
ATOM 780 N N . GLY A 1 93 ? -19.221 -8.394 12.192 1.00 91.75 93 GLY A N 1
ATOM 781 C CA . GLY A 1 93 ? -19.035 -7.132 12.914 1.00 91.75 93 GLY A CA 1
ATOM 782 C C . GLY A 1 93 ? -17.610 -6.846 13.397 1.00 91.75 93 GLY A C 1
ATOM 783 O O . GLY A 1 93 ? -17.412 -5.882 14.134 1.00 91.75 93 GLY A O 1
ATOM 784 N N . TYR A 1 94 ? -16.607 -7.629 12.983 1.00 94.19 94 TYR A N 1
ATOM 785 C CA . TYR A 1 94 ? -15.206 -7.338 13.308 1.00 94.19 94 TYR A CA 1
ATOM 786 C C . TYR A 1 94 ? -14.654 -6.224 12.425 1.00 94.19 94 TYR A C 1
ATOM 788 O O . TYR A 1 94 ? -14.819 -6.265 11.207 1.00 94.19 94 TYR A O 1
ATOM 796 N N . THR A 1 95 ? -13.930 -5.281 13.029 1.00 96.12 95 THR A N 1
ATOM 797 C CA . THR A 1 95 ? -13.229 -4.208 12.313 1.00 96.12 95 THR A CA 1
ATOM 798 C C . THR A 1 95 ? -11.767 -4.578 12.086 1.00 96.12 95 THR A C 1
ATOM 800 O O . THR A 1 95 ? -11.086 -5.003 13.016 1.00 96.12 95 THR A O 1
ATOM 803 N N . LEU A 1 96 ? -11.261 -4.381 10.870 1.00 96.06 96 LEU A N 1
ATOM 804 C CA . LEU A 1 96 ? -9.866 -4.622 10.493 1.00 96.06 96 LEU A CA 1
ATOM 805 C C . LEU A 1 96 ? -9.284 -3.370 9.842 1.00 96.06 96 LEU A C 1
ATOM 807 O O . LEU A 1 96 ? -9.910 -2.775 8.967 1.00 96.06 96 LEU A O 1
ATOM 811 N N . ASN A 1 97 ? -8.066 -3.002 10.223 1.00 97.12 97 ASN A N 1
ATOM 812 C CA . ASN A 1 97 ? -7.352 -1.877 9.630 1.00 97.12 97 ASN A CA 1
ATOM 813 C C . ASN A 1 97 ? -6.126 -2.392 8.894 1.00 97.12 97 ASN A C 1
ATOM 815 O O . ASN A 1 97 ? -5.311 -3.094 9.487 1.00 97.12 97 ASN A O 1
ATOM 819 N N . ILE A 1 98 ? -5.995 -2.063 7.615 1.00 96.69 98 ILE A N 1
ATOM 820 C CA . ILE A 1 98 ? -4.990 -2.662 6.739 1.00 96.69 98 ILE A CA 1
ATOM 821 C C . ILE A 1 98 ? -4.163 -1.565 6.087 1.00 96.69 98 ILE A C 1
ATOM 823 O O . ILE A 1 98 ? -4.710 -0.651 5.478 1.00 96.69 98 ILE A O 1
ATOM 827 N N . GLU A 1 99 ? -2.845 -1.690 6.185 1.00 95.56 99 GLU A N 1
ATOM 828 C CA . GLU A 1 99 ? -1.885 -0.865 5.457 1.00 95.56 99 GLU A CA 1
ATOM 829 C C . GLU A 1 99 ? -1.258 -1.694 4.328 1.00 95.56 99 GLU A C 1
ATOM 831 O O . GLU A 1 99 ? -0.720 -2.784 4.559 1.00 95.56 99 GLU A O 1
ATOM 836 N N . ALA A 1 100 ? -1.305 -1.186 3.102 1.00 93.50 100 ALA A N 1
ATOM 837 C CA . ALA A 1 100 ? -0.740 -1.829 1.929 1.00 93.50 100 ALA A CA 1
ATOM 838 C C . ALA A 1 100 ? 0.760 -1.514 1.815 1.00 93.50 100 ALA A C 1
ATOM 840 O O . ALA A 1 100 ? 1.213 -0.367 1.871 1.00 93.50 100 ALA A O 1
ATOM 841 N N . VAL A 1 101 ? 1.576 -2.553 1.635 1.00 92.56 101 VAL A N 1
ATOM 842 C CA . VAL A 1 101 ? 3.027 -2.423 1.489 1.00 92.56 101 VAL A CA 1
ATOM 843 C C . VAL A 1 101 ? 3.496 -3.155 0.250 1.00 92.56 101 VAL A C 1
ATOM 845 O O . VAL A 1 101 ? 3.238 -4.338 0.060 1.00 92.56 101 VAL A O 1
ATOM 848 N N . VAL A 1 102 ? 4.264 -2.444 -0.570 1.00 89.88 102 VAL A N 1
ATOM 849 C CA . VAL A 1 102 ? 4.983 -3.024 -1.700 1.00 89.88 102 VAL A CA 1
ATOM 850 C C . VAL A 1 102 ? 6.480 -3.049 -1.428 1.00 89.88 102 VAL A C 1
ATOM 852 O O . VAL A 1 102 ? 7.048 -2.087 -0.895 1.00 89.88 102 VAL A O 1
ATOM 855 N N . ALA A 1 103 ? 7.120 -4.153 -1.807 1.00 84.44 103 ALA A N 1
ATOM 856 C CA . ALA A 1 103 ? 8.568 -4.315 -1.762 1.00 84.44 103 ALA A CA 1
ATOM 857 C C . ALA A 1 103 ? 9.117 -4.478 -3.185 1.00 84.44 103 ALA A C 1
ATOM 859 O O . ALA A 1 103 ? 9.189 -5.582 -3.720 1.00 84.44 103 ALA A O 1
ATOM 860 N N . ASP A 1 104 ? 9.479 -3.357 -3.810 1.00 81.38 104 ASP A N 1
ATOM 861 C CA . ASP A 1 104 ? 10.085 -3.350 -5.147 1.00 81.38 104 ASP A CA 1
ATOM 862 C C . ASP A 1 104 ? 11.535 -3.838 -5.116 1.00 81.38 104 ASP A C 1
ATOM 864 O O . ASP A 1 104 ? 12.198 -3.759 -4.081 1.00 81.38 104 ASP A O 1
ATOM 868 N N . THR A 1 105 ? 12.093 -4.199 -6.272 1.00 73.81 105 THR A N 1
ATOM 869 C CA . THR A 1 105 ? 13.530 -4.488 -6.403 1.00 73.81 105 THR A CA 1
ATOM 870 C C . THR A 1 105 ? 14.387 -3.315 -5.882 1.00 73.81 105 THR A C 1
ATOM 872 O O . THR A 1 105 ? 14.075 -2.153 -6.172 1.00 73.81 105 THR A O 1
ATOM 875 N N . PRO A 1 106 ? 15.435 -3.561 -5.079 1.00 69.31 106 PRO A N 1
ATOM 876 C CA . PRO A 1 106 ? 16.388 -2.532 -4.658 1.00 69.31 106 PRO A CA 1
ATOM 877 C C . PRO A 1 106 ? 17.073 -1.835 -5.851 1.00 69.31 106 PRO A C 1
ATOM 879 O O . PRO A 1 106 ? 17.417 -2.473 -6.845 1.00 69.31 106 PRO A O 1
ATOM 882 N N . THR A 1 107 ? 17.251 -0.511 -5.778 1.00 68.12 107 THR A N 1
ATOM 883 C CA . THR A 1 107 ? 17.769 0.305 -6.898 1.00 68.12 107 THR A CA 1
ATOM 884 C C . THR A 1 107 ? 19.215 -0.045 -7.263 1.00 68.12 107 THR A C 1
ATOM 886 O O . THR A 1 107 ? 19.563 -0.065 -8.439 1.00 68.12 107 THR A O 1
ATOM 889 N N . ASN A 1 108 ? 20.031 -0.380 -6.262 1.00 64.25 108 ASN A N 1
ATOM 890 C CA . ASN A 1 108 ? 21.407 -0.871 -6.397 1.00 64.25 108 ASN A CA 1
ATOM 891 C C . ASN A 1 108 ? 21.503 -2.168 -7.215 1.00 64.25 108 ASN A C 1
ATOM 893 O O . ASN A 1 108 ? 22.489 -2.367 -7.912 1.00 64.25 108 ASN A O 1
ATOM 897 N N . ILE A 1 109 ? 20.475 -3.017 -7.166 1.00 61.56 109 ILE A N 1
ATOM 898 C CA . ILE A 1 109 ? 20.420 -4.279 -7.916 1.00 61.56 109 ILE A CA 1
ATOM 899 C C . ILE A 1 109 ? 19.916 -4.054 -9.343 1.00 61.56 109 ILE A C 1
ATOM 901 O O . ILE A 1 109 ? 20.394 -4.692 -10.276 1.00 61.56 109 ILE A O 1
ATOM 905 N N . LEU A 1 110 ? 18.967 -3.132 -9.538 1.00 60.69 110 LEU A N 1
ATOM 906 C CA . LEU A 1 110 ? 18.410 -2.833 -10.863 1.00 60.69 110 LEU A CA 1
ATOM 907 C C . LEU A 1 110 ? 19.469 -2.343 -11.863 1.00 60.69 110 LEU A C 1
ATOM 909 O O . LEU A 1 110 ? 19.322 -2.592 -13.055 1.00 60.69 110 LEU A O 1
ATOM 913 N N . ALA A 1 111 ? 20.524 -1.676 -11.390 1.00 58.66 111 ALA A N 1
ATOM 914 C CA . ALA A 1 111 ? 21.619 -1.192 -12.231 1.00 58.66 111 ALA A CA 1
ATOM 915 C C . ALA A 1 111 ? 22.512 -2.319 -12.787 1.00 58.66 111 ALA A C 1
ATOM 917 O O . ALA A 1 111 ? 23.129 -2.144 -13.833 1.00 58.66 111 ALA A O 1
ATOM 918 N N . SER A 1 112 ? 22.567 -3.470 -12.110 1.00 53.94 112 SER A N 1
ATOM 919 C CA . SER A 1 112 ? 23.362 -4.643 -12.499 1.00 53.94 112 SER A CA 1
ATOM 920 C C . SER A 1 112 ? 22.506 -5.803 -13.025 1.00 53.94 112 SER A C 1
ATOM 922 O O . SER A 1 112 ? 22.989 -6.926 -13.140 1.00 53.94 112 SER A O 1
ATOM 924 N N . TYR A 1 113 ? 21.218 -5.560 -13.282 1.00 55.53 113 TYR A N 1
ATOM 925 C CA . TYR A 1 113 ? 20.234 -6.597 -13.577 1.00 55.53 113 TYR A CA 1
ATOM 926 C C . TYR A 1 113 ? 20.233 -6.983 -15.061 1.00 55.53 113 TYR A C 1
ATOM 928 O O . TYR A 1 113 ? 19.745 -6.230 -15.903 1.00 55.53 113 TYR A O 1
ATOM 936 N N . ASP A 1 114 ? 20.712 -8.191 -15.363 1.00 55.34 114 ASP A N 1
ATOM 937 C CA . ASP A 1 114 ? 20.449 -8.877 -16.629 1.00 55.34 114 ASP A CA 1
ATOM 938 C C . ASP A 1 114 ? 19.253 -9.839 -16.447 1.00 55.34 114 ASP A C 1
ATOM 940 O O . ASP A 1 114 ? 19.357 -10.807 -15.687 1.00 55.34 114 ASP A O 1
ATOM 944 N N . PRO A 1 115 ? 18.114 -9.617 -17.134 1.00 51.91 115 PRO A N 1
ATOM 945 C CA . PRO A 1 115 ? 16.947 -10.502 -17.084 1.00 51.91 115 PRO A CA 1
ATOM 946 C C . PRO A 1 115 ? 17.222 -11.949 -17.527 1.00 51.91 115 PRO A C 1
ATOM 948 O O . PRO A 1 115 ? 16.392 -12.822 -17.269 1.00 51.91 115 PRO A O 1
ATOM 951 N N . SER A 1 116 ? 18.338 -12.205 -18.222 1.00 52.50 116 SER A N 1
ATOM 952 C CA . SER A 1 116 ? 18.745 -13.533 -18.693 1.00 52.50 116 SER A CA 1
ATOM 953 C C . SER A 1 116 ? 19.514 -14.353 -17.647 1.00 52.50 116 SER A C 1
ATOM 955 O O . SER A 1 116 ? 19.622 -15.576 -17.783 1.00 52.50 116 SER A O 1
ATOM 957 N N . LEU A 1 117 ? 19.990 -13.724 -16.566 1.00 52.56 117 LEU A N 1
ATOM 958 C CA . LEU A 1 117 ? 20.647 -14.414 -15.460 1.00 52.56 117 LEU A CA 1
ATOM 959 C C . LEU A 1 117 ? 19.584 -14.972 -14.508 1.00 52.56 117 LEU A C 1
ATOM 961 O O . LEU A 1 117 ? 18.750 -14.240 -13.980 1.00 52.56 117 LEU A O 1
ATOM 965 N N . LYS A 1 118 ? 19.594 -16.299 -14.315 1.00 52.03 118 LYS A N 1
ATOM 966 C CA . LYS A 1 118 ? 18.690 -17.060 -13.431 1.00 52.03 118 LYS A CA 1
ATOM 967 C C . LYS A 1 118 ? 18.659 -16.457 -12.022 1.00 52.03 118 LYS A C 1
ATOM 969 O O . LYS A 1 118 ? 19.471 -16.787 -11.165 1.00 52.03 118 LYS A O 1
ATOM 974 N N . LEU A 1 119 ? 17.679 -15.596 -11.780 1.00 57.69 119 LEU A N 1
ATOM 975 C CA . LEU A 1 119 ? 17.568 -14.808 -10.561 1.00 57.69 119 LEU A CA 1
ATOM 976 C C . LEU A 1 119 ? 16.649 -15.493 -9.548 1.00 57.69 119 LEU A C 1
ATOM 978 O O . LEU A 1 119 ? 15.527 -15.051 -9.326 1.00 57.69 119 LEU A O 1
ATOM 982 N N . LEU A 1 120 ? 17.090 -16.617 -8.984 1.00 53.09 120 LEU A N 1
ATOM 983 C CA . LEU A 1 120 ? 16.400 -17.272 -7.860 1.00 53.09 120 LEU A CA 1
ATOM 984 C C . LEU A 1 120 ? 17.361 -17.905 -6.833 1.00 53.09 120 LEU A C 1
ATOM 986 O O . LEU A 1 120 ? 16.891 -18.534 -5.893 1.00 53.09 120 LEU A O 1
ATOM 990 N N . SER A 1 121 ? 18.681 -17.740 -6.983 1.00 55.66 121 SER A N 1
ATOM 991 C CA . SER A 1 121 ? 19.678 -18.373 -6.102 1.00 55.66 121 SER A CA 1
ATOM 992 C C . SER A 1 121 ? 20.867 -17.473 -5.748 1.00 55.66 121 SER A C 1
ATOM 994 O O . SER A 1 121 ? 21.933 -17.984 -5.426 1.00 55.66 121 SER A O 1
ATOM 996 N N . ASP A 1 122 ? 20.725 -16.152 -5.878 1.00 70.50 122 ASP A N 1
ATOM 997 C CA . ASP A 1 122 ? 21.734 -15.212 -5.383 1.00 70.50 122 ASP A CA 1
ATOM 998 C C . ASP A 1 122 ? 21.318 -14.767 -3.977 1.00 70.50 122 ASP A C 1
ATOM 1000 O O . ASP A 1 122 ? 20.378 -13.981 -3.825 1.00 70.50 122 ASP A O 1
ATOM 1004 N N . ASP A 1 123 ? 21.983 -15.301 -2.952 1.00 77.25 123 ASP A N 1
ATOM 1005 C CA . ASP A 1 123 ? 21.717 -14.978 -1.544 1.00 77.25 123 ASP A CA 1
ATOM 1006 C C . ASP A 1 123 ? 21.756 -13.462 -1.306 1.00 77.25 123 ASP A C 1
ATOM 1008 O O . ASP A 1 123 ? 20.912 -12.913 -0.597 1.00 77.25 123 ASP A O 1
ATOM 1012 N N . LYS A 1 124 ? 22.633 -12.745 -2.020 1.00 78.50 124 LYS A N 1
ATOM 1013 C CA . LYS A 1 124 ? 22.733 -11.286 -1.938 1.00 78.50 124 LYS A CA 1
ATOM 1014 C C . LYS A 1 124 ? 21.454 -10.589 -2.400 1.00 78.50 124 LYS A C 1
ATOM 1016 O O . LYS A 1 124 ? 21.048 -9.580 -1.826 1.00 78.50 124 LYS A O 1
ATOM 1021 N N . PHE A 1 125 ? 20.802 -11.107 -3.440 1.00 77.31 125 PHE A N 1
ATOM 1022 C CA . PHE A 1 125 ? 19.531 -10.563 -3.914 1.00 77.31 125 PHE A CA 1
ATOM 1023 C C . PHE A 1 125 ? 18.429 -10.737 -2.865 1.00 77.31 125 PHE A C 1
ATOM 1025 O O . PHE A 1 125 ? 17.649 -9.808 -2.625 1.00 77.31 125 PHE A O 1
ATOM 1032 N N . ILE A 1 126 ? 18.370 -11.914 -2.237 1.00 78.75 126 ILE A N 1
ATOM 1033 C CA . ILE A 1 126 ? 17.404 -12.211 -1.176 1.00 78.75 126 ILE A CA 1
ATOM 1034 C C . ILE A 1 126 ? 17.645 -11.312 0.037 1.00 78.75 126 ILE A C 1
ATOM 1036 O O . ILE A 1 126 ? 16.684 -10.723 0.540 1.00 78.75 126 ILE A O 1
ATOM 1040 N N . ASP A 1 127 ? 18.896 -11.135 0.454 1.00 84.12 127 ASP A N 1
ATOM 1041 C CA . ASP A 1 127 ? 19.265 -10.279 1.583 1.00 84.12 127 ASP A CA 1
ATOM 1042 C C . ASP A 1 127 ? 18.841 -8.829 1.355 1.00 84.12 127 ASP A C 1
ATOM 1044 O O . ASP A 1 127 ? 18.144 -8.233 2.176 1.00 84.12 127 ASP A O 1
ATOM 1048 N N . GLU A 1 128 ? 19.174 -8.264 0.200 1.00 83.62 128 GLU A N 1
ATOM 1049 C CA . GLU A 1 128 ? 18.836 -6.881 -0.146 1.00 83.62 128 GLU A CA 1
ATOM 1050 C C . GLU A 1 128 ? 17.315 -6.664 -0.241 1.00 83.62 128 GLU A C 1
ATOM 1052 O O . GLU A 1 128 ? 16.782 -5.652 0.230 1.00 83.62 128 GLU A O 1
ATOM 1057 N N . CYS A 1 129 ? 16.578 -7.633 -0.795 1.00 82.44 129 CYS A N 1
ATOM 1058 C CA . CYS A 1 129 ? 15.114 -7.598 -0.796 1.00 82.44 129 CYS A CA 1
ATOM 1059 C C . CYS A 1 129 ? 14.542 -7.677 0.624 1.00 82.44 129 CYS A C 1
ATOM 1061 O O . CYS A 1 129 ? 13.595 -6.952 0.946 1.00 82.44 129 CYS A O 1
ATOM 1063 N N . THR A 1 130 ? 15.128 -8.521 1.473 1.00 85.75 130 THR A N 1
ATOM 1064 C CA . THR A 1 130 ? 14.725 -8.707 2.870 1.00 85.75 130 THR A CA 1
ATOM 1065 C C . THR A 1 130 ? 14.962 -7.436 3.676 1.00 85.75 130 THR A C 1
ATOM 1067 O O . THR A 1 130 ? 14.038 -6.949 4.327 1.00 85.75 130 THR A O 1
ATOM 1070 N N . ILE A 1 131 ? 16.145 -6.825 3.572 1.00 88.44 131 ILE A N 1
ATOM 1071 C CA . ILE A 1 131 ? 16.481 -5.553 4.229 1.00 88.44 131 ILE A CA 1
ATOM 1072 C C . ILE A 1 131 ? 15.500 -4.458 3.805 1.00 88.44 131 ILE A C 1
ATOM 1074 O O . ILE A 1 131 ? 14.965 -3.734 4.651 1.00 88.44 131 ILE A O 1
ATOM 1078 N N . LYS A 1 132 ? 15.208 -4.351 2.504 1.00 87.19 132 LYS A N 1
ATOM 1079 C CA . LYS A 1 132 ? 14.254 -3.361 1.995 1.00 87.19 132 LYS A CA 1
ATOM 1080 C C . LYS A 1 132 ? 12.844 -3.590 2.541 1.00 87.19 132 LYS A C 1
ATOM 1082 O O . LYS A 1 132 ? 12.202 -2.624 2.959 1.00 87.19 132 LYS A O 1
ATOM 1087 N N . LEU A 1 133 ? 12.366 -4.836 2.566 1.00 89.25 133 LEU A N 1
ATOM 1088 C CA . LEU A 1 133 ? 11.062 -5.178 3.137 1.00 89.25 133 LEU A CA 1
ATOM 1089 C C . LEU A 1 133 ? 11.008 -4.852 4.636 1.00 89.25 133 LEU A C 1
ATOM 1091 O O . LEU A 1 133 ? 10.076 -4.179 5.072 1.00 89.25 133 LEU A O 1
ATOM 1095 N N . LEU A 1 134 ? 12.023 -5.249 5.408 1.00 91.19 134 LEU A N 1
ATOM 1096 C CA . LEU A 1 134 ? 12.120 -4.941 6.838 1.00 91.19 134 LEU A CA 1
ATOM 1097 C C . LEU A 1 134 ? 12.097 -3.432 7.092 1.00 91.19 134 LEU A C 1
ATOM 1099 O O . LEU A 1 134 ? 11.399 -2.972 7.995 1.00 91.19 134 LEU A O 1
ATOM 1103 N N . GLY A 1 135 ? 12.792 -2.650 6.263 1.00 91.88 135 GLY A N 1
ATOM 1104 C CA . GLY A 1 135 ? 12.739 -1.190 6.307 1.00 91.88 135 GLY A CA 1
ATOM 1105 C C . GLY A 1 135 ? 11.319 -0.651 6.112 1.00 91.88 135 GLY A C 1
ATOM 1106 O O . GLY A 1 135 ? 10.882 0.209 6.875 1.00 91.88 135 GLY A O 1
ATOM 1107 N N . ARG A 1 136 ? 10.561 -1.194 5.149 1.00 91.00 136 ARG A N 1
ATOM 1108 C CA . ARG A 1 136 ? 9.157 -0.810 4.918 1.00 91.00 136 ARG A CA 1
ATOM 1109 C C . ARG A 1 136 ? 8.255 -1.188 6.089 1.00 91.00 136 ARG A C 1
ATOM 1111 O O . ARG A 1 136 ? 7.475 -0.345 6.529 1.00 91.00 136 ARG A O 1
ATOM 1118 N N . LEU A 1 137 ? 8.386 -2.404 6.620 1.00 93.00 137 LEU A N 1
ATOM 1119 C CA . LEU A 1 137 ? 7.627 -2.857 7.790 1.00 93.00 137 LEU A CA 1
ATOM 1120 C C . LEU A 1 137 ? 7.915 -1.980 9.011 1.00 93.00 137 LEU A C 1
ATOM 1122 O O . LEU A 1 137 ? 6.984 -1.529 9.677 1.00 93.00 137 LEU A O 1
ATO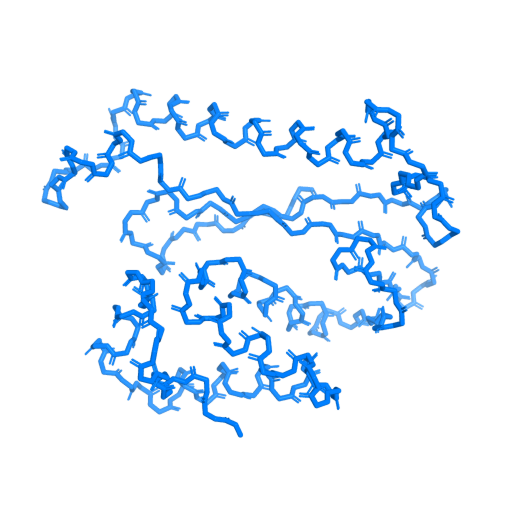M 1126 N N . LYS A 1 138 ? 9.191 -1.659 9.255 1.00 94.06 138 LYS A N 1
ATOM 1127 C CA . LYS A 1 138 ? 9.600 -0.735 10.316 1.00 94.06 138 LYS A CA 1
ATOM 1128 C C . LYS A 1 138 ? 8.962 0.641 10.133 1.00 94.06 138 LYS A C 1
ATOM 1130 O O . LYS A 1 138 ? 8.373 1.152 11.077 1.00 94.06 138 LYS A O 1
ATOM 1135 N N . SER A 1 139 ? 8.991 1.207 8.926 1.00 92.25 139 SER A N 1
ATOM 1136 C CA . SER A 1 139 ? 8.329 2.491 8.665 1.00 92.25 139 SER A CA 1
ATOM 1137 C C . SER A 1 139 ? 6.828 2.450 8.966 1.00 92.25 139 SER A C 1
ATOM 1139 O O . SER A 1 139 ? 6.303 3.402 9.536 1.00 92.25 139 SER A O 1
ATOM 1141 N N . LYS A 1 140 ? 6.122 1.360 8.632 1.00 93.62 140 LYS A N 1
ATOM 1142 C CA . LYS A 1 140 ? 4.691 1.227 8.962 1.00 93.62 140 LYS A CA 1
ATOM 1143 C C . LYS A 1 140 ? 4.451 1.067 10.463 1.00 93.62 140 LYS A C 1
ATOM 1145 O O . LYS A 1 140 ? 3.525 1.674 10.997 1.00 93.62 140 LYS A O 1
ATOM 1150 N N . LEU A 1 141 ? 5.323 0.340 11.160 1.00 94.06 141 LEU A N 1
ATOM 1151 C CA . LEU A 1 141 ? 5.301 0.257 12.620 1.00 94.06 141 LEU A CA 1
ATOM 1152 C C . LEU A 1 141 ? 5.504 1.634 13.271 1.00 94.06 141 LEU A C 1
ATOM 1154 O O . LEU A 1 141 ? 4.816 1.960 14.238 1.00 94.06 141 LEU A O 1
ATOM 1158 N N . ASP A 1 142 ? 6.399 2.458 12.728 1.00 94.31 142 ASP A N 1
ATOM 1159 C CA . ASP A 1 142 ? 6.652 3.814 13.219 1.00 94.31 142 ASP A CA 1
ATOM 1160 C C . ASP A 1 142 ? 5.432 4.729 13.008 1.00 94.31 142 ASP A C 1
ATOM 1162 O O . ASP A 1 142 ? 5.082 5.498 13.909 1.00 94.31 142 ASP A O 1
ATOM 1166 N N . LEU A 1 143 ? 4.729 4.608 11.868 1.00 92.44 143 LEU A N 1
ATOM 1167 C CA . LEU A 1 143 ? 3.454 5.305 11.623 1.00 92.44 143 LEU A CA 1
ATOM 1168 C C . LEU A 1 143 ? 2.368 4.873 12.614 1.00 92.44 143 LEU A C 1
ATOM 1170 O O . LEU A 1 143 ? 1.589 5.721 13.063 1.00 92.44 143 LEU A O 1
ATOM 1174 N N . PHE A 1 144 ? 2.330 3.582 12.949 1.00 94.31 144 PHE A N 1
ATOM 1175 C CA . PHE A 1 144 ? 1.384 3.029 13.910 1.00 94.31 144 PHE A CA 1
ATOM 1176 C C . PHE A 1 144 ? 1.658 3.511 15.333 1.00 94.31 144 PHE A C 1
ATOM 1178 O O . PHE A 1 144 ? 0.723 3.923 16.014 1.00 94.31 144 PHE A O 1
ATOM 1185 N N . LYS A 1 145 ? 2.923 3.494 15.769 1.00 93.88 145 LYS A N 1
ATOM 1186 C CA . LYS A 1 145 ? 3.334 3.881 17.129 1.00 93.88 145 LYS A CA 1
ATOM 1187 C C . LYS A 1 145 ? 3.422 5.390 17.347 1.00 93.88 145 LYS A C 1
ATOM 1189 O O . LYS A 1 145 ? 3.283 5.831 18.482 1.00 93.88 145 LYS A O 1
ATOM 1194 N N . GLY A 1 146 ? 3.674 6.169 16.297 1.00 90.31 146 GLY A N 1
ATOM 1195 C CA . GLY A 1 146 ? 3.878 7.617 16.407 1.00 90.31 146 GLY A CA 1
ATOM 1196 C C . GLY A 1 146 ? 5.283 8.028 16.801 1.00 90.31 146 GLY A C 1
ATOM 1197 O O . GLY A 1 146 ? 5.461 8.978 17.560 1.00 90.31 146 GLY A O 1
ATOM 1198 N N . VAL A 1 147 ? 6.287 7.315 16.294 1.00 90.50 147 VAL A N 1
ATOM 1199 C CA . VAL A 1 147 ? 7.694 7.661 16.529 1.00 90.50 147 VAL A CA 1
ATOM 1200 C C . VAL A 1 147 ? 7.998 9.047 15.926 1.00 90.50 147 VAL A C 1
ATOM 1202 O O . VAL A 1 147 ? 7.349 9.474 14.971 1.00 90.50 147 VAL A O 1
ATOM 1205 N N . ASN A 1 148 ? 8.974 9.765 16.492 1.00 82.88 148 ASN A N 1
ATOM 1206 C CA . ASN A 1 148 ? 9.408 11.108 16.065 1.00 82.88 148 ASN A CA 1
ATOM 1207 C C . ASN A 1 148 ? 8.352 12.220 16.218 1.00 82.88 148 ASN A C 1
ATOM 1209 O O . ASN A 1 148 ? 8.314 13.159 15.427 1.00 82.88 148 ASN A O 1
ATOM 1213 N N . GLY A 1 149 ? 7.494 12.135 17.239 1.00 77.88 149 GLY A N 1
ATOM 1214 C CA . GLY A 1 149 ? 6.570 13.223 17.580 1.00 77.88 149 GLY A CA 1
ATOM 1215 C C . GLY A 1 149 ? 5.395 13.376 16.610 1.00 77.88 149 GLY A C 1
ATOM 1216 O O . GLY A 1 149 ? 4.834 14.465 16.483 1.00 77.88 149 GLY A O 1
ATOM 1217 N N . LYS A 1 150 ? 5.005 12.300 15.912 1.00 83.25 150 LYS A N 1
ATOM 1218 C CA . LYS A 1 150 ? 3.836 12.315 15.026 1.00 83.25 150 LYS A CA 1
ATOM 1219 C C . LYS A 1 150 ? 2.575 12.618 15.846 1.00 83.25 150 LYS A C 1
ATOM 1221 O O . LYS A 1 150 ? 2.207 11.848 16.724 1.00 83.25 150 LYS A O 1
ATOM 1226 N N . LYS A 1 151 ? 1.896 13.725 15.524 1.00 78.38 151 LYS A N 1
ATOM 1227 C CA . LYS A 1 151 ? 0.734 14.243 16.275 1.00 78.38 151 LYS A CA 1
ATOM 1228 C C . LYS A 1 151 ? -0.477 13.294 16.285 1.00 78.38 151 LYS A C 1
ATOM 1230 O O . LYS A 1 151 ? -1.239 13.293 17.243 1.00 78.38 151 LYS A O 1
ATOM 1235 N N . HIS A 1 152 ? -0.631 12.490 15.230 1.00 86.12 152 HIS A N 1
ATOM 1236 C CA . HIS A 1 152 ? -1.739 11.546 15.047 1.00 86.12 152 HIS A CA 1
ATOM 1237 C C . HIS A 1 152 ? -1.210 10.199 14.518 1.00 86.12 152 HIS A C 1
ATOM 1239 O O . HIS A 1 152 ? -1.201 9.966 13.303 1.00 86.12 152 HIS A O 1
ATOM 1245 N N . PRO A 1 153 ? -0.662 9.331 15.387 1.00 93.94 153 PRO A N 1
ATOM 1246 C CA . PRO A 1 153 ? -0.305 7.967 15.006 1.00 93.94 153 PRO A CA 1
ATOM 1247 C C . PRO A 1 153 ? -1.529 7.115 14.706 1.00 93.94 153 PRO A C 1
ATOM 1249 O O . PRO A 1 153 ? -2.607 7.379 15.237 1.00 93.94 153 PRO A O 1
AT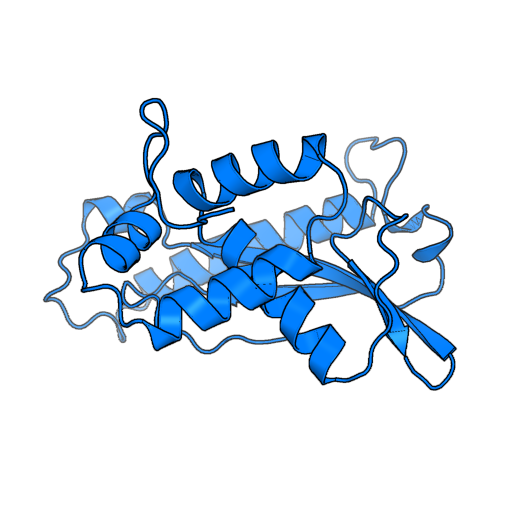OM 1252 N N . TYR A 1 154 ? -1.367 6.053 13.914 1.00 95.00 154 TYR A N 1
ATOM 1253 C CA . TYR A 1 154 ? -2.520 5.219 13.566 1.00 95.00 154 TYR A CA 1
ATOM 1254 C C . TYR A 1 154 ? -3.167 4.582 14.798 1.00 95.00 154 TYR A C 1
ATOM 1256 O O . TYR A 1 154 ? -4.387 4.552 14.868 1.00 95.00 154 TYR A O 1
ATOM 1264 N N . ASN A 1 155 ? -2.398 4.180 15.819 1.00 94.62 155 ASN A N 1
ATOM 1265 C CA . ASN A 1 155 ? -2.958 3.616 17.056 1.00 94.62 155 ASN A CA 1
ATOM 1266 C C . ASN A 1 155 ? -3.830 4.595 17.875 1.00 94.62 155 ASN A C 1
ATOM 1268 O O . ASN A 1 155 ? -4.527 4.163 18.793 1.00 94.62 155 ASN A O 1
ATOM 1272 N N . SER A 1 156 ? -3.787 5.896 17.562 1.00 94.56 156 SER A N 1
ATOM 1273 C CA . SER A 1 156 ? -4.610 6.929 18.203 1.00 94.56 156 SER A CA 1
ATOM 1274 C C . SER A 1 156 ? -5.930 7.181 17.478 1.00 94.56 156 SER A C 1
ATOM 1276 O O . SER A 1 156 ? -6.807 7.838 18.036 1.00 94.56 156 SER A O 1
ATOM 1278 N N . LEU A 1 157 ? -6.080 6.671 16.251 1.00 95.00 157 LEU A N 1
ATOM 1279 C CA . LEU A 1 157 ? -7.295 6.829 15.459 1.00 95.00 157 LEU A CA 1
ATOM 1280 C C . LEU A 1 157 ? -8.420 5.974 16.048 1.00 95.00 157 LEU A C 1
ATOM 1282 O O . LEU A 1 157 ? -8.207 4.814 16.399 1.00 95.00 157 LEU A O 1
ATOM 1286 N N . GLU A 1 158 ? -9.625 6.537 16.125 1.00 94.94 158 GLU A N 1
ATOM 1287 C CA . GLU A 1 158 ? -10.782 5.902 16.771 1.00 94.94 158 GLU A CA 1
ATOM 1288 C C . GLU A 1 158 ? -11.119 4.532 16.169 1.00 94.94 158 GLU A C 1
ATOM 1290 O O . GLU A 1 158 ? -11.332 3.573 16.903 1.00 94.94 158 GLU A O 1
ATOM 1295 N N . HIS A 1 159 ? -11.087 4.410 14.840 1.00 94.12 159 HIS A N 1
ATOM 1296 C CA . HIS A 1 159 ? -11.377 3.160 14.129 1.00 94.12 159 HIS A CA 1
ATOM 1297 C C . HIS A 1 159 ? -10.239 2.127 14.196 1.00 94.12 159 HIS A C 1
ATOM 1299 O O . HIS A 1 159 ? -10.466 0.946 13.931 1.00 94.12 159 HIS A O 1
ATOM 1305 N N . VAL A 1 160 ? -9.030 2.534 14.594 1.00 96.19 160 VAL A N 1
ATOM 1306 C CA . VAL A 1 160 ? -7.864 1.644 14.746 1.00 96.19 160 VAL A CA 1
ATOM 1307 C C . VAL A 1 160 ? -7.703 1.171 16.186 1.00 96.19 160 VAL A C 1
ATOM 1309 O O . VAL A 1 160 ? -7.300 0.035 16.434 1.00 96.19 160 VAL A O 1
ATOM 1312 N N . LYS A 1 161 ? -8.006 2.030 17.158 1.00 94.50 161 LYS A N 1
ATOM 1313 C CA . LYS A 1 161 ? -7.801 1.749 18.576 1.00 94.50 161 LYS A CA 1
ATOM 1314 C C . LYS A 1 161 ? -8.613 0.527 19.017 1.00 94.50 161 LYS A C 1
ATOM 1316 O O . LYS A 1 161 ? -9.833 0.518 18.938 1.00 94.50 161 LYS A O 1
ATOM 1321 N N . GLY A 1 162 ? -7.919 -0.489 19.532 1.00 93.00 162 GLY A N 1
ATOM 1322 C CA . GLY A 1 162 ? -8.543 -1.734 19.996 1.00 93.00 162 GLY A CA 1
ATOM 1323 C C . GLY A 1 162 ? -8.925 -2.713 18.882 1.00 93.00 162 GLY A C 1
ATOM 1324 O O . GLY A 1 162 ? -9.367 -3.813 19.195 1.00 93.00 162 GLY A O 1
ATOM 1325 N N . ASN A 1 163 ? -8.701 -2.357 17.613 1.00 96.06 163 ASN A N 1
ATOM 1326 C CA . ASN A 1 163 ? -8.947 -3.219 16.462 1.00 96.06 163 ASN A CA 1
ATOM 1327 C C . ASN A 1 163 ? -7.622 -3.733 15.869 1.00 96.06 163 ASN A C 1
ATOM 1329 O O . ASN A 1 163 ? -6.593 -3.057 15.979 1.00 96.06 163 ASN A O 1
ATOM 1333 N N . PRO A 1 164 ? -7.616 -4.910 15.218 1.00 95.62 164 PRO A N 1
ATOM 1334 C CA . PRO A 1 164 ? -6.445 -5.412 14.512 1.00 95.62 164 PRO A CA 1
ATOM 1335 C C . PRO A 1 164 ? -5.896 -4.421 13.478 1.00 95.62 164 PRO A C 1
ATOM 1337 O O . PRO A 1 164 ? -6.645 -3.821 12.700 1.00 95.62 164 PRO A O 1
ATOM 1340 N N . PHE A 1 165 ? -4.567 -4.304 13.458 1.00 95.75 165 PHE A N 1
ATOM 1341 C CA . PHE A 1 165 ? -3.801 -3.594 12.440 1.00 95.75 165 PHE A CA 1
ATOM 1342 C C . PHE A 1 165 ? -2.953 -4.603 11.662 1.00 95.75 165 PHE A C 1
ATOM 1344 O O . PHE A 1 165 ? -2.126 -5.303 12.245 1.00 95.75 165 PHE A O 1
ATOM 1351 N N . VAL A 1 166 ? -3.180 -4.677 10.357 1.00 95.50 166 VAL A N 1
ATOM 1352 C CA . VAL A 1 166 ? -2.650 -5.691 9.442 1.00 95.50 166 VAL A CA 1
ATOM 1353 C C . VAL A 1 166 ? -1.789 -5.003 8.388 1.00 95.50 166 VAL A C 1
ATOM 1355 O O . VAL A 1 166 ? -2.124 -3.918 7.912 1.00 95.50 166 VAL A O 1
ATOM 1358 N N . VAL A 1 167 ? -0.683 -5.633 7.995 1.00 95.00 167 VAL A N 1
ATOM 1359 C CA . VAL A 1 167 ? 0.187 -5.118 6.932 1.00 95.00 167 VAL A CA 1
ATOM 1360 C C . VAL A 1 167 ? 0.144 -6.079 5.750 1.00 95.00 167 VAL A C 1
ATOM 1362 O O . VAL A 1 167 ? 0.754 -7.144 5.773 1.00 95.00 167 VAL A O 1
ATOM 1365 N N . ALA A 1 168 ? -0.564 -5.694 4.690 1.00 94.00 168 ALA A N 1
ATOM 1366 C CA . ALA A 1 168 ? -0.715 -6.516 3.494 1.00 94.00 168 ALA A CA 1
ATOM 1367 C C . ALA A 1 168 ? 0.477 -6.302 2.548 1.00 94.00 168 ALA A C 1
ATOM 1369 O O . ALA A 1 168 ? 0.633 -5.217 1.978 1.00 94.00 168 ALA A O 1
ATOM 1370 N N . VAL A 1 169 ? 1.317 -7.325 2.357 1.00 90.81 169 VAL A N 1
ATOM 1371 C CA . VAL A 1 169 ? 2.607 -7.200 1.659 1.00 90.81 169 VAL A CA 1
ATOM 1372 C C . VAL A 1 169 ? 2.576 -7.838 0.266 1.00 90.81 169 VAL A C 1
ATOM 1374 O O . VAL A 1 169 ? 2.399 -9.045 0.117 1.00 90.81 169 VAL A O 1
ATOM 1377 N N . ALA A 1 170 ? 2.883 -7.052 -0.766 1.00 87.56 170 ALA A N 1
ATOM 1378 C CA . ALA A 1 170 ? 3.159 -7.561 -2.108 1.00 87.56 170 ALA A CA 1
ATOM 1379 C C . ALA A 1 170 ? 4.653 -7.423 -2.467 1.00 87.56 170 ALA A C 1
ATOM 1381 O O . ALA A 1 170 ? 5.160 -6.303 -2.625 1.00 87.56 170 ALA A O 1
ATOM 1382 N N . PRO A 1 171 ? 5.384 -8.542 -2.626 1.00 78.75 171 PRO A N 1
ATOM 1383 C CA . PRO A 1 171 ? 6.749 -8.508 -3.130 1.00 78.75 171 PRO A CA 1
ATOM 1384 C C . PRO A 1 171 ? 6.741 -8.321 -4.658 1.00 78.75 171 PRO A C 1
ATOM 1386 O O . PRO A 1 171 ? 6.247 -9.164 -5.405 1.00 78.75 171 PRO A O 1
ATOM 1389 N N . PHE A 1 172 ? 7.309 -7.214 -5.138 1.00 76.56 172 PHE A N 1
ATOM 1390 C CA . PHE A 1 172 ? 7.528 -6.917 -6.565 1.00 76.56 172 PHE A CA 1
ATOM 1391 C C . PHE A 1 172 ? 9.022 -6.927 -6.917 1.00 76.56 172 PHE A C 1
ATOM 1393 O O . PHE A 1 172 ? 9.485 -6.232 -7.825 1.00 76.56 172 PHE A O 1
ATOM 1400 N N . ASN A 1 173 ? 9.798 -7.692 -6.155 1.00 66.75 173 ASN A N 1
ATOM 1401 C CA . ASN A 1 173 ? 11.244 -7.792 -6.270 1.00 66.75 173 ASN A CA 1
ATOM 1402 C C . ASN A 1 173 ? 11.699 -8.624 -7.473 1.00 66.75 173 ASN A C 1
ATOM 1404 O O . ASN A 1 173 ? 12.710 -8.277 -8.083 1.00 66.75 173 ASN A O 1
ATOM 1408 N N . ASN A 1 174 ? 10.947 -9.654 -7.862 1.00 61.12 174 ASN A N 1
ATOM 1409 C CA . ASN A 1 174 ? 11.271 -10.462 -9.034 1.00 61.12 174 ASN A CA 1
ATOM 1410 C C . ASN A 1 174 ? 10.814 -9.744 -10.311 1.00 61.12 174 ASN A C 1
ATOM 1412 O O . ASN A 1 174 ? 9.673 -9.292 -10.400 1.00 61.12 174 ASN A O 1
ATOM 1416 N N . GLY A 1 175 ? 11.685 -9.667 -11.324 1.00 52.25 175 GLY A N 1
ATOM 1417 C CA . GLY A 1 175 ? 11.440 -8.962 -12.594 1.00 52.25 175 GLY A CA 1
ATOM 1418 C C . GLY A 1 175 ? 10.227 -9.444 -13.402 1.00 52.25 175 GLY A C 1
ATOM 1419 O O . GLY A 1 175 ? 9.902 -8.855 -14.430 1.00 52.25 175 GLY A O 1
ATOM 1420 N N . ILE A 1 176 ? 9.524 -10.478 -12.929 1.00 51.12 176 ILE A N 1
ATOM 1421 C CA . ILE A 1 176 ? 8.284 -10.968 -13.515 1.00 51.12 176 ILE A CA 1
ATOM 1422 C C . ILE A 1 176 ? 7.108 -10.612 -12.599 1.00 51.12 176 ILE A C 1
ATOM 1424 O O . ILE A 1 176 ? 6.652 -11.411 -11.784 1.00 51.12 176 ILE A O 1
ATOM 1428 N N . PHE A 1 177 ? 6.598 -9.396 -12.801 1.00 49.38 177 PHE A N 1
ATOM 1429 C CA . PHE A 1 177 ? 5.425 -8.793 -12.150 1.00 49.38 177 PHE A CA 1
ATOM 1430 C C . PHE A 1 177 ? 4.193 -9.719 -12.029 1.00 49.38 177 PHE A C 1
ATOM 1432 O O . PHE A 1 177 ? 3.395 -9.561 -11.115 1.00 49.38 177 PHE A O 1
ATOM 1439 N N . PHE A 1 178 ? 4.041 -10.695 -12.931 1.00 44.12 178 PHE A N 1
ATOM 1440 C CA . PHE A 1 178 ? 2.881 -11.592 -12.993 1.00 44.12 178 PHE A CA 1
ATOM 1441 C C . PHE A 1 178 ? 3.003 -12.891 -12.177 1.00 44.12 178 PHE A C 1
ATOM 1443 O O . PHE A 1 178 ? 2.001 -13.586 -12.032 1.00 44.12 178 PHE A O 1
ATOM 1450 N N . PHE A 1 179 ? 4.187 -13.238 -11.657 1.00 38.53 179 PHE A N 1
ATOM 1451 C CA . PHE A 1 179 ? 4.404 -14.512 -10.946 1.00 38.53 179 PHE A CA 1
ATOM 1452 C C . PHE A 1 179 ? 4.840 -14.353 -9.485 1.00 38.53 179 PHE A C 1
ATOM 1454 O O . PHE A 1 179 ? 5.152 -15.355 -8.837 1.00 38.53 179 PHE A O 1
ATOM 1461 N N . SER A 1 180 ? 4.874 -13.136 -8.932 1.00 42.38 180 SER A N 1
ATOM 1462 C CA . SER A 1 180 ? 5.152 -12.993 -7.504 1.00 42.38 180 SER A CA 1
ATOM 1463 C C . SER A 1 180 ? 3.965 -13.499 -6.677 1.00 42.38 180 SER A C 1
ATOM 1465 O O . SER A 1 180 ? 2.822 -13.083 -6.864 1.00 42.38 180 SER A O 1
ATOM 1467 N N . LYS A 1 181 ? 4.235 -14.440 -5.762 1.00 41.44 181 LYS A N 1
ATOM 1468 C CA . LYS A 1 181 ? 3.257 -14.860 -4.752 1.00 41.44 181 LYS A CA 1
ATOM 1469 C C . LYS A 1 181 ? 2.981 -13.672 -3.831 1.00 41.44 181 LYS A C 1
ATOM 1471 O O . LYS A 1 181 ? 3.911 -13.103 -3.264 1.00 41.44 181 LYS A O 1
ATOM 1476 N N . GLN A 1 182 ? 1.713 -13.302 -3.712 1.00 43.56 182 GLN A N 1
ATOM 1477 C CA . GLN A 1 182 ? 1.244 -12.255 -2.808 1.00 43.56 182 GLN A CA 1
ATOM 1478 C C . GLN A 1 182 ? 0.901 -12.896 -1.461 1.00 43.56 182 GLN A C 1
ATOM 1480 O O . GLN A 1 182 ? 0.246 -13.938 -1.435 1.00 43.56 182 GLN A O 1
ATOM 1485 N N . TYR A 1 183 ? 1.355 -12.297 -0.360 1.00 42.09 183 TYR A N 1
ATOM 1486 C CA . TYR A 1 183 ? 1.113 -12.804 0.990 1.00 42.09 183 TYR A CA 1
ATOM 1487 C C . TYR A 1 183 ? 0.350 -11.753 1.800 1.00 42.09 183 TYR A C 1
ATOM 1489 O O . TYR A 1 183 ? 0.713 -10.579 1.823 1.00 42.09 183 TYR A O 1
ATOM 1497 N N . ILE A 1 184 ? -0.713 -12.177 2.474 1.00 39.44 184 ILE A N 1
ATOM 1498 C CA . ILE A 1 184 ? -1.378 -11.377 3.504 1.00 39.44 184 ILE A CA 1
ATOM 1499 C C . ILE A 1 184 ? -0.878 -11.947 4.833 1.00 39.44 184 ILE A C 1
ATOM 1501 O O . ILE A 1 184 ? -1.065 -13.141 5.073 1.00 39.44 184 ILE A O 1
ATOM 1505 N N . TYR A 1 185 ? -0.183 -11.128 5.624 1.00 41.62 185 TYR A N 1
ATOM 1506 C CA . TYR A 1 185 ? 0.301 -11.471 6.964 1.00 41.62 185 TYR A CA 1
ATOM 1507 C C . TYR A 1 185 ? -0.558 -10.786 8.016 1.00 41.62 185 TYR A C 1
ATOM 1509 O O . TYR A 1 185 ? -0.877 -9.594 7.797 1.00 41.62 185 TYR A O 1
#

Sequence (185 aa):
MNLFDPKPKNVLHKNFKYLVERKRTRSGERCYSIMGRRTLDKNNEKEKFLNEFQTTFNSSFWELYLNKAFKELGFNIDYSKESPDFCLSTADGYTLNIEAVVADTPTNILASYDPSLKLLSDDKFIDECTIKLLGRLKSKLDLFKGVNGKKHPYNSLEHVKGNPFVVAVAPFNNGIFFFSKQYIY

Radius of gyration: 17.73 Å; chains: 1; bounding box: 44×33×46 Å

Foldseek 3Di:
DQLLDDDPPAPFDPVSCVVNVVDDPVVVSVVLVVLLVVVDPDPVVNVVLSRCCGHVVVQSVQLSVVSVVCVVVVWDWDPVDVPDSTWIADPVGATEGEHEEEQAADPVVVVVDDLPPPPDPDVVSVVRSVVSVVVRVVVLVCQQVVPPPNVDRQCNDPSNPPHYYWYFYWYNRRPPNPPGDTDTD

pLDDT: mean 78.81, std 16.3, range [38.53, 97.12]